Protein AF-0000000070520234 (afdb_homodimer)

pLDDT: mean 90.77, std 17.57, range [31.22, 98.94]

Foldseek 3Di:
DDPPPPPPPPPDDPPQDKDKDFDDLVQQVLVQVQLCVVPVPDDGDDPVVSSVVVVVQVPDPQKTWMFTDGVNHGQWIKIKGWAFDDPPVRFTAIEIDDTGGHPVCPPPCRSLVRVLVSVVVSVVSRHPYYDYDDDPPPVVVVVSCVVNPDDPPPDDDDDDDDDPDD/DDPPPPPPPPVDDPPQDKDKDFDDLVQQVLVQVQLCVVPVPDDGDDPVVSSVVVVVQVPDPQKTWMFTDGVNHGQWIKIKGWAFDDPPVRFTAIEIDDTGGHPVCPPPCRSLVRVLVSVVVSVVSRHPYYDYDDDPPPVVVVVSCVVNPDDPPPDDDDDDDDDPDD

Solvent-accessible surface area (backbone atoms only — not comparable to full-atom values): 18832 Å² total; per-residue (Å²): 138,82,83,78,79,72,76,80,79,83,69,80,80,80,72,76,61,73,45,74,44,72,63,54,82,87,36,48,67,38,51,53,52,46,41,38,70,70,40,69,86,58,70,82,66,54,66,68,56,46,51,52,48,50,50,52,47,70,70,33,90,44,40,45,48,37,26,32,23,46,89,84,37,48,46,26,35,34,35,37,38,56,41,77,45,74,52,80,74,46,37,24,33,29,38,48,45,78,73,41,57,39,76,93,54,56,94,68,56,54,64,48,53,46,52,52,50,52,49,49,53,36,49,76,70,48,22,55,31,38,34,37,70,42,54,63,83,42,57,69,59,50,52,45,42,45,74,68,61,32,37,64,77,56,30,43,15,33,40,32,64,54,74,81,74,133,138,83,84,77,79,71,76,80,80,79,73,77,78,80,73,76,62,72,45,73,44,71,64,54,82,88,36,49,66,38,50,53,54,45,41,40,69,71,39,70,84,58,69,82,66,55,66,70,58,46,52,52,50,50,50,52,46,72,69,32,89,44,41,46,48,36,25,33,23,46,86,83,37,49,47,28,36,33,36,38,38,55,41,78,47,74,50,80,72,47,36,23,34,30,38,48,46,78,73,39,57,39,76,92,55,56,94,68,56,52,65,48,55,46,52,49,50,52,49,52,53,38,50,75,69,47,22,56,31,38,34,38,70,40,56,62,84,42,58,70,59,49,52,44,41,46,74,70,60,32,37,63,76,56,29,43,16,34,38,32,65,54,77,81,72,132

Nearest PDB structures (foldseek):
  2dxq-assembly1_B  TM=9.547E-01  e=3.715E-17  Agrobacterium fabrum str. C58
  1z4e-assembly1_B  TM=9.103E-01  e=2.600E-12  Halalkalibacterium halodurans C-125
  3fb3-assembly1_A  TM=8.840E-01  e=4.052E-12  Trypanosoma brucei
  3t90-assembly1_A-2  TM=8.664E-01  e=1.706E-10  Arabidopsis thaliana
  1i21-assembly1_B  TM=8.217E-01  e=6.061E-10  Saccharomyces cerevisiae

Structure (mmCIF, N/CA/C/O backbone):
data_AF-0000000070520234-model_v1
#
loop_
_entity.id
_entity.type
_entity.pdbx_description
1 polymer 'Gcn5-related n-acetyltransferase'
#
loop_
_atom_site.group_PDB
_atom_site.id
_atom_site.type_symbol
_atom_site.label_atom_id
_atom_site.label_alt_id
_atom_site.label_comp_id
_atom_site.label_asym_id
_atom_site.label_entity_id
_atom_site.label_seq_id
_atom_site.pdbx_PDB_ins_code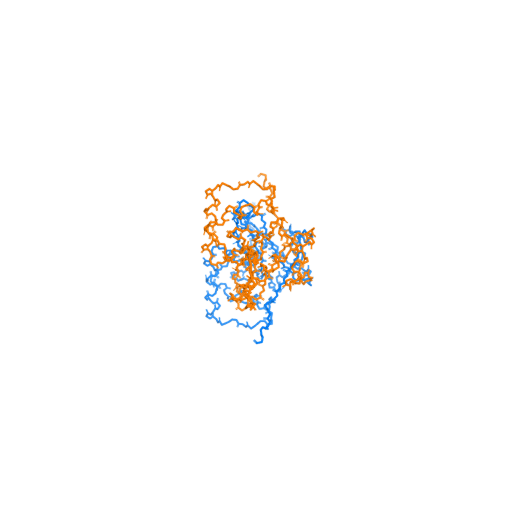
_atom_site.Cartn_x
_atom_site.Cartn_y
_atom_site.Cartn_z
_atom_site.occupancy
_atom_site.B_iso_or_equiv
_atom_site.auth_seq_id
_atom_site.auth_comp_id
_atom_site.auth_asym_id
_atom_site.auth_atom_id
_atom_site.pdbx_PDB_model_num
ATOM 1 N N . MET A 1 1 ? -37 -59.219 -25.266 1 31.56 1 MET A N 1
ATOM 2 C CA . MET A 1 1 ? -35.938 -58.438 -25.891 1 31.56 1 MET A CA 1
ATOM 3 C C . MET A 1 1 ? -35.438 -57.344 -24.953 1 31.56 1 MET A C 1
ATOM 5 O O . MET A 1 1 ? -36.125 -56.344 -24.719 1 31.56 1 MET A O 1
ATOM 9 N N . GLU A 1 2 ? -34.781 -57.688 -23.75 1 32.56 2 GLU A N 1
ATOM 10 C CA . GLU A 1 2 ? -34.438 -57.031 -22.5 1 32.56 2 GLU A CA 1
ATOM 11 C C . GLU A 1 2 ? -33.312 -56.031 -22.703 1 32.56 2 GLU A C 1
ATOM 13 O O . GLU A 1 2 ? -32.25 -56.375 -23.234 1 32.56 2 GLU A O 1
ATOM 18 N N . ASP A 1 3 ? -33.594 -54.719 -23.078 1 35.75 3 ASP A N 1
ATOM 19 C CA . ASP A 1 3 ? -32.75 -53.562 -23.344 1 35.75 3 ASP A CA 1
ATOM 20 C C . ASP A 1 3 ? -31.766 -53.312 -22.188 1 35.75 3 ASP A C 1
ATOM 22 O O . ASP A 1 3 ? -32.188 -53.094 -21.047 1 35.75 3 ASP A O 1
ATOM 26 N N . SER A 1 4 ? -30.578 -54.031 -22.156 1 37.25 4 SER A N 1
ATOM 27 C CA . SER A 1 4 ? -29.438 -53.938 -21.25 1 37.25 4 SER A CA 1
ATOM 28 C C . SER A 1 4 ? -28.922 -52.531 -21.156 1 37.25 4 SER A C 1
ATOM 30 O O . SER A 1 4 ? -28.5 -51.938 -22.172 1 37.25 4 SER A O 1
ATOM 32 N N . GLY A 1 5 ? -29.375 -51.625 -20.359 1 35.44 5 GLY A N 1
ATOM 33 C CA . GLY A 1 5 ? -29.031 -50.25 -20.016 1 35.44 5 GLY A CA 1
ATOM 34 C C . GLY A 1 5 ? -27.547 -50.062 -19.75 1 35.44 5 GLY A C 1
ATOM 35 O O . GLY A 1 5 ? -27.016 -50.562 -18.75 1 35.44 5 GLY A O 1
ATOM 36 N N . LEU A 1 6 ? -26.594 -50.156 -20.781 1 38.12 6 LEU A N 1
ATOM 37 C CA . LEU A 1 6 ? -25.156 -50 -20.625 1 38.12 6 LEU A CA 1
ATOM 38 C C . LEU A 1 6 ? -24.828 -48.75 -19.812 1 38.12 6 LEU A C 1
ATOM 40 O O . LEU A 1 6 ? -25.359 -47.688 -20.062 1 38.12 6 LEU A O 1
ATOM 44 N N . PRO A 1 7 ? -24.281 -48.844 -18.609 1 40.22 7 PRO A N 1
ATOM 45 C CA . PRO A 1 7 ? -23.891 -47.688 -17.828 1 40.22 7 PRO A CA 1
ATOM 46 C C . PRO A 1 7 ? -23.016 -46.719 -18.609 1 40.22 7 PRO A C 1
ATOM 48 O O . PRO A 1 7 ? -22.281 -47.125 -19.516 1 40.22 7 PRO A O 1
ATOM 51 N N . LEU A 1 8 ? -23.438 -45.531 -18.953 1 38.66 8 LEU A N 1
ATOM 52 C CA . LEU A 1 8 ? -22.609 -44.5 -19.562 1 38.66 8 LEU A CA 1
ATOM 53 C C . LEU A 1 8 ? -21.234 -44.438 -18.938 1 38.66 8 LEU A C 1
ATOM 55 O O . LEU A 1 8 ? -21.109 -44.312 -17.719 1 38.66 8 LEU A O 1
ATOM 59 N N . LYS A 1 9 ? -20.141 -44.969 -19.469 1 38.75 9 LYS A N 1
ATOM 60 C CA . LYS A 1 9 ? -18.719 -44.812 -19.203 1 38.75 9 LYS A CA 1
ATOM 61 C C . LYS A 1 9 ? -18.375 -43.375 -18.875 1 38.75 9 LYS A C 1
ATOM 63 O O . LYS A 1 9 ? -18.625 -42.469 -19.656 1 38.75 9 LYS A O 1
ATOM 68 N N . ARG A 1 10 ? -18.453 -42.875 -17.656 1 41.19 10 ARG A N 1
ATOM 69 C CA . ARG A 1 10 ? -17.828 -41.656 -17.188 1 41.19 10 ARG A CA 1
ATOM 70 C C . ARG A 1 10 ? -16.359 -41.562 -17.594 1 41.19 10 ARG A C 1
ATOM 72 O O . ARG A 1 10 ? -15.492 -42.031 -16.859 1 41.19 10 ARG A O 1
ATOM 79 N N . ARG A 1 11 ? -15.742 -42.062 -18.641 1 37.09 11 ARG A N 1
ATOM 80 C CA . ARG A 1 11 ? -14.305 -42.062 -18.891 1 37.09 11 ARG A CA 1
ATOM 81 C C . ARG A 1 11 ? -13.703 -40.688 -18.734 1 37.09 11 ARG A C 1
ATOM 83 O O . ARG A 1 11 ? -12.508 -40.5 -18.953 1 37.09 11 ARG A O 1
ATOM 90 N N . LYS A 1 12 ? -14.211 -39.531 -19.078 1 44.62 12 LYS A N 1
ATOM 91 C CA . LYS A 1 12 ? -13.414 -38.438 -19.594 1 44.62 12 LYS A CA 1
ATOM 92 C C . LYS A 1 12 ? -12.398 -37.938 -18.562 1 44.62 12 LYS A C 1
ATOM 94 O O . LYS A 1 12 ? -12.57 -38.156 -17.375 1 44.62 12 LYS A O 1
ATOM 99 N N . GLY A 1 13 ? -11.086 -37.156 -18.984 1 42.59 13 GLY A N 1
ATOM 100 C CA . GLY A 1 13 ? -9.828 -36.719 -18.422 1 42.59 13 GLY A CA 1
ATOM 101 C C . GLY A 1 13 ? -10 -35.938 -17.141 1 42.59 13 GLY A C 1
ATOM 102 O O . GLY A 1 13 ? -10.914 -35.125 -17.016 1 42.59 13 GLY A O 1
ATOM 103 N N . ALA A 1 14 ? -9.781 -36.281 -16.016 1 46.25 14 ALA A N 1
ATOM 104 C CA . ALA A 1 14 ? -9.703 -35.562 -14.758 1 46.25 14 ALA A CA 1
ATOM 105 C C . ALA A 1 14 ? -9.125 -34.156 -14.961 1 46.25 14 ALA A C 1
ATOM 107 O O . ALA A 1 14 ? -7.926 -34 -15.195 1 46.25 14 ALA A O 1
ATOM 108 N N . THR A 1 15 ? -9.539 -33.188 -15.789 1 55.81 15 THR A N 1
ATOM 109 C CA . THR A 1 15 ? -9.039 -31.844 -16 1 55.81 15 THR A CA 1
ATOM 110 C C . THR A 1 15 ? -8.578 -31.219 -14.695 1 55.81 15 THR A C 1
ATOM 112 O O . THR A 1 15 ? -9.305 -31.266 -13.695 1 55.81 15 THR A O 1
ATOM 115 N N . MET A 1 16 ? -7.324 -31.469 -14.375 1 67.31 16 MET A N 1
ATOM 116 C CA . MET A 1 16 ? -6.672 -30.969 -13.164 1 67.31 16 MET A CA 1
ATOM 117 C C . MET A 1 16 ? -7.125 -29.547 -12.836 1 67.31 16 MET A C 1
ATOM 119 O O . MET A 1 16 ? -6.91 -28.625 -13.625 1 67.31 16 MET A O 1
ATOM 123 N N . SER A 1 17 ? -8.039 -29.359 -12.031 1 87.06 17 SER A N 1
ATOM 124 C CA . SER A 1 17 ? -8.75 -28.125 -11.68 1 87.06 17 SER A CA 1
ATOM 125 C C . SER A 1 17 ? -7.832 -27.156 -10.953 1 87.06 17 SER A C 1
ATOM 127 O O . SER A 1 17 ? -6.984 -27.562 -10.156 1 87.06 17 SER A O 1
ATOM 129 N N . ILE A 1 18 ? -7.703 -26.031 -11.422 1 92.69 18 ILE A N 1
ATOM 130 C CA . ILE A 1 18 ? -7.016 -24.922 -10.773 1 92.69 18 ILE A CA 1
ATOM 131 C C . ILE A 1 18 ? -7.895 -24.359 -9.664 1 92.69 18 ILE A C 1
ATOM 133 O O . ILE A 1 18 ? -9.094 -24.156 -9.859 1 92.69 18 ILE A O 1
ATOM 137 N N . ILE A 1 19 ? -7.309 -24.219 -8.445 1 94.62 19 ILE A N 1
ATOM 138 C CA . ILE A 1 19 ? -8.047 -23.641 -7.328 1 94.62 19 ILE A CA 1
ATOM 139 C C . ILE A 1 19 ? -7.316 -22.406 -6.816 1 94.62 19 ILE A C 1
ATOM 141 O O . ILE A 1 19 ? -6.086 -22.344 -6.84 1 94.62 19 ILE A O 1
ATOM 145 N N . HIS A 1 20 ? -8.047 -21.344 -6.426 1 95.69 20 HIS A N 1
ATOM 146 C CA . HIS A 1 20 ? -7.457 -20.203 -5.738 1 95.69 20 HIS A CA 1
ATOM 147 C C . HIS A 1 20 ? -7.59 -20.344 -4.227 1 95.69 20 HIS A C 1
ATOM 149 O O . HIS A 1 20 ? -8.656 -20.719 -3.723 1 95.69 20 HIS A O 1
ATOM 155 N N . ARG A 1 21 ? -6.562 -20.031 -3.529 1 97.44 21 ARG A N 1
ATOM 156 C CA . ARG A 1 21 ? -6.516 -20.141 -2.074 1 97.44 21 ARG A CA 1
ATOM 157 C C . ARG A 1 21 ? -5.395 -19.281 -1.497 1 97.44 21 ARG A C 1
ATOM 159 O O . ARG A 1 21 ? -4.598 -18.719 -2.242 1 97.44 21 ARG A O 1
ATOM 166 N N . LEU A 1 22 ? -5.434 -19.25 -0.146 1 98.44 22 LEU A N 1
ATOM 167 C CA . LEU A 1 22 ? -4.281 -18.656 0.53 1 98.44 22 LEU A CA 1
ATOM 168 C C . LEU A 1 22 ? -3.094 -19.609 0.518 1 98.44 22 LEU A C 1
ATOM 170 O O . LEU A 1 22 ? -3.271 -20.828 0.591 1 98.44 22 LEU A O 1
ATOM 174 N N . ALA A 1 23 ? -1.903 -19.047 0.439 1 98.62 23 ALA A N 1
ATOM 175 C CA . ALA A 1 23 ? -0.666 -19.828 0.433 1 98.62 23 ALA A CA 1
ATOM 176 C C . ALA A 1 23 ? -0.482 -20.578 1.75 1 98.62 23 ALA A C 1
ATOM 178 O O . ALA A 1 23 ? -1.024 -20.172 2.781 1 98.62 23 ALA A O 1
ATOM 179 N N . GLN A 1 24 ? 0.227 -21.625 1.653 1 98.19 24 GLN A N 1
ATOM 180 C CA . GLN A 1 24 ? 0.618 -22.453 2.787 1 98.19 24 GLN A CA 1
ATOM 181 C C . GLN A 1 24 ? 2.135 -22.609 2.859 1 98.19 24 GLN A C 1
ATOM 183 O O . GLN A 1 24 ? 2.84 -22.312 1.893 1 98.19 24 GLN A O 1
ATOM 188 N N . PRO A 1 25 ? 2.641 -23.078 3.998 1 97.81 25 PRO A N 1
ATOM 189 C CA . PRO A 1 25 ? 4.094 -23.188 4.141 1 97.81 25 PRO A CA 1
ATOM 190 C C . PRO A 1 25 ? 4.719 -24.078 3.068 1 97.81 25 PRO A C 1
ATOM 192 O O . PRO A 1 25 ? 5.816 -23.797 2.584 1 97.81 25 PRO A O 1
ATOM 195 N N . ASP A 1 26 ? 4.035 -25.062 2.645 1 97.56 26 ASP A N 1
ATOM 196 C CA . ASP A 1 26 ? 4.574 -26.031 1.69 1 97.56 26 ASP A CA 1
ATOM 197 C C . ASP A 1 26 ? 4.605 -25.438 0.28 1 97.56 26 ASP A C 1
ATOM 199 O O . ASP A 1 26 ? 5.164 -26.047 -0.636 1 97.56 26 ASP A O 1
ATOM 203 N N . ASP A 1 27 ? 4.121 -24.219 0.136 1 98.19 27 ASP A N 1
ATOM 204 C CA . ASP A 1 27 ? 4.105 -23.562 -1.171 1 98.19 27 ASP A CA 1
ATOM 205 C C . ASP A 1 27 ? 5.418 -22.828 -1.432 1 98.19 27 ASP A C 1
ATOM 207 O O . ASP A 1 27 ? 5.602 -22.25 -2.498 1 98.19 27 ASP A O 1
ATOM 211 N N . LEU A 1 28 ? 6.367 -22.891 -0.546 1 98.06 28 LEU A N 1
ATOM 212 C CA . LEU A 1 28 ? 7.555 -22.047 -0.589 1 98.06 28 LEU A CA 1
ATOM 213 C C . LEU A 1 28 ? 8.289 -22.219 -1.912 1 98.06 28 LEU A C 1
ATOM 215 O O . LEU A 1 28 ? 8.578 -21.234 -2.598 1 98.06 28 LEU A O 1
ATOM 219 N N . ASN A 1 29 ? 8.586 -23.422 -2.264 1 97.31 29 ASN A N 1
ATOM 220 C CA . ASN A 1 29 ? 9.359 -23.641 -3.477 1 97.31 29 ASN A CA 1
ATOM 221 C C . ASN A 1 29 ? 8.633 -23.125 -4.715 1 97.31 29 ASN A C 1
ATOM 223 O O . ASN A 1 29 ? 9.25 -22.531 -5.602 1 97.31 29 ASN A O 1
ATOM 227 N N . GLY A 1 30 ? 7.336 -23.391 -4.789 1 97.62 30 GLY A N 1
ATOM 228 C CA . GLY A 1 30 ? 6.543 -22.875 -5.898 1 97.62 30 GLY A CA 1
ATOM 229 C C . GLY A 1 30 ? 6.5 -21.359 -5.953 1 97.62 30 GLY A C 1
ATOM 230 O O . GLY A 1 30 ? 6.586 -20.781 -7.031 1 97.62 30 GLY A O 1
ATOM 231 N N . LEU A 1 31 ? 6.406 -20.719 -4.805 1 98.31 31 LEU A N 1
ATOM 232 C CA . LEU A 1 31 ? 6.395 -19.266 -4.719 1 98.31 31 LEU A CA 1
ATOM 233 C C . LEU A 1 31 ? 7.727 -18.688 -5.172 1 98.31 31 LEU A C 1
ATOM 235 O O . LEU A 1 31 ? 7.754 -17.719 -5.945 1 98.31 31 LEU A O 1
ATOM 239 N N . LEU A 1 32 ? 8.789 -19.281 -4.699 1 97.69 32 LEU A N 1
ATOM 240 C CA . LEU A 1 32 ? 10.109 -18.797 -5.066 1 97.69 32 LEU A CA 1
ATOM 241 C C . LEU A 1 32 ? 10.344 -18.938 -6.566 1 97.69 32 LEU A C 1
ATOM 243 O O . LEU A 1 32 ? 10.961 -18.062 -7.188 1 97.69 32 LEU A O 1
ATOM 247 N N . ALA A 1 33 ? 9.867 -20.016 -7.141 1 97.25 33 ALA A N 1
ATOM 248 C CA . ALA A 1 33 ? 9.984 -20.203 -8.586 1 97.25 33 ALA A CA 1
ATOM 249 C C . ALA A 1 33 ? 9.219 -19.125 -9.336 1 97.25 33 ALA A C 1
ATOM 251 O O . ALA A 1 33 ? 9.703 -18.578 -10.336 1 97.25 33 ALA A O 1
ATOM 252 N N . LEU A 1 34 ? 8.055 -18.797 -8.898 1 98.12 34 LEU A N 1
ATOM 253 C CA . LEU A 1 34 ? 7.25 -17.75 -9.5 1 98.12 34 LEU A CA 1
ATOM 254 C C . LEU A 1 34 ? 7.941 -16.391 -9.383 1 98.12 34 LEU A C 1
ATOM 256 O O . LEU A 1 34 ? 7.984 -15.633 -10.352 1 98.12 34 LEU A O 1
ATOM 260 N N . TYR A 1 35 ? 8.477 -16.109 -8.188 1 97.56 35 TYR A N 1
ATOM 261 C CA . TYR A 1 35 ? 9.125 -14.82 -7.973 1 97.56 35 TYR A CA 1
ATOM 262 C C . TYR A 1 35 ? 10.406 -14.711 -8.797 1 97.56 35 TYR A C 1
ATOM 264 O O . TYR A 1 35 ? 10.781 -13.617 -9.227 1 97.56 35 TYR A O 1
ATOM 272 N N . ARG A 1 36 ? 11.031 -15.82 -9.086 1 96.56 36 ARG A N 1
ATOM 273 C CA . ARG A 1 36 ? 12.18 -15.82 -9.992 1 96.56 36 ARG A CA 1
ATOM 274 C C . ARG A 1 36 ? 11.758 -15.445 -11.406 1 96.56 36 ARG A C 1
ATOM 276 O O . ARG A 1 36 ? 12.492 -14.758 -12.117 1 96.56 36 ARG A O 1
ATOM 283 N N . GLU A 1 37 ? 10.578 -15.93 -11.805 1 96.56 37 GLU A N 1
ATOM 284 C CA . GLU A 1 37 ? 10.062 -15.531 -13.109 1 96.56 37 GLU A CA 1
ATOM 285 C C . GLU A 1 37 ? 9.711 -14.047 -13.133 1 96.56 37 GLU A C 1
ATOM 287 O O . GLU A 1 37 ? 9.922 -13.367 -14.141 1 96.56 37 GLU A O 1
ATOM 292 N N . LEU A 1 38 ? 9.203 -13.562 -12.062 1 95.94 38 LEU A N 1
ATOM 293 C CA . LEU A 1 38 ? 8.797 -12.164 -11.961 1 95.94 38 LEU A CA 1
ATOM 294 C C . LEU A 1 38 ? 10.008 -11.234 -11.992 1 95.94 38 LEU A C 1
ATOM 296 O O . LEU A 1 38 ? 9.961 -10.18 -12.625 1 95.94 38 LEU A O 1
ATOM 300 N N . ARG A 1 39 ? 11.016 -11.688 -11.258 1 95.31 39 ARG A N 1
ATOM 301 C CA . ARG A 1 39 ? 12.234 -10.898 -11.094 1 95.31 39 ARG A CA 1
ATOM 302 C C . ARG A 1 39 ? 13.477 -11.75 -11.336 1 95.31 39 ARG A C 1
ATOM 304 O O . ARG A 1 39 ? 14.227 -12.047 -10.398 1 95.31 39 ARG A O 1
ATOM 311 N N . PRO A 1 40 ? 13.758 -12.016 -12.57 1 94.19 40 PRO A N 1
ATOM 312 C CA . PRO A 1 40 ? 14.859 -12.938 -12.875 1 94.19 40 PRO A CA 1
ATOM 313 C C . PRO A 1 40 ? 16.234 -12.367 -12.516 1 94.19 40 PRO A C 1
ATOM 315 O O . PRO A 1 40 ? 17.188 -13.117 -12.336 1 94.19 40 PRO A O 1
ATOM 318 N N . GLN A 1 41 ? 16.312 -11.078 -12.266 1 92.88 41 GLN A N 1
ATOM 319 C CA . GLN A 1 41 ? 17.594 -10.43 -12 1 92.88 41 GLN A CA 1
ATOM 320 C C . GLN A 1 41 ? 17.953 -10.5 -10.523 1 92.88 41 GLN A C 1
ATOM 322 O O . GLN A 1 41 ? 19.094 -10.25 -10.141 1 92.88 41 GLN A O 1
ATOM 327 N N . ASP A 1 42 ? 17.016 -10.82 -9.703 1 92.19 42 ASP A N 1
ATOM 328 C CA . ASP A 1 42 ? 17.25 -10.828 -8.258 1 92.19 42 ASP A CA 1
ATOM 329 C C . ASP A 1 42 ? 17.984 -12.086 -7.828 1 92.19 42 ASP A C 1
ATOM 331 O O . ASP A 1 42 ? 17.734 -13.18 -8.344 1 92.19 42 ASP A O 1
ATOM 335 N N . ALA A 1 43 ? 18.891 -11.898 -6.879 1 91.5 43 ALA A N 1
ATOM 336 C CA . ALA A 1 43 ? 19.547 -13.055 -6.273 1 91.5 43 ALA A CA 1
ATOM 337 C C . ALA A 1 43 ? 18.547 -13.891 -5.473 1 91.5 43 ALA A C 1
ATOM 339 O O . ALA A 1 43 ? 17.641 -13.344 -4.84 1 91.5 43 ALA A O 1
ATOM 340 N N . PRO A 1 44 ? 18.781 -15.219 -5.484 1 90.56 44 PRO A N 1
ATOM 341 C CA . PRO A 1 44 ? 17.891 -16.062 -4.688 1 90.56 44 PRO A CA 1
ATOM 342 C C . PRO A 1 44 ? 18.062 -15.844 -3.188 1 90.56 44 PRO A C 1
ATOM 344 O O . PRO A 1 44 ? 19.172 -15.547 -2.725 1 90.56 44 PRO A O 1
ATOM 347 N N . LEU A 1 45 ? 16.938 -16.062 -2.508 1 92.56 45 LEU A N 1
ATOM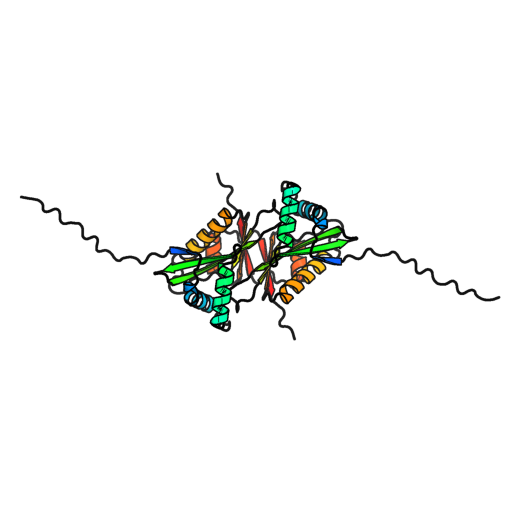 348 C CA . LEU A 1 45 ? 17 -16.047 -1.05 1 92.56 45 LEU A CA 1
ATOM 349 C C . LEU A 1 45 ? 17.609 -17.344 -0.522 1 92.56 45 LEU A C 1
ATOM 351 O O . LEU A 1 45 ? 17.422 -18.406 -1.114 1 92.56 45 LEU A O 1
ATOM 355 N N . ARG A 1 46 ? 18.312 -17.094 0.631 1 93.38 46 ARG A N 1
ATOM 356 C CA . ARG A 1 46 ? 18.703 -18.312 1.348 1 93.38 46 ARG A CA 1
ATOM 357 C C . ARG A 1 46 ? 17.469 -19.094 1.807 1 93.38 46 ARG A C 1
ATOM 359 O O . ARG A 1 46 ? 16.5 -18.5 2.273 1 93.38 46 ARG A O 1
ATOM 366 N N . ALA A 1 47 ? 17.609 -20.375 1.78 1 91.94 47 ALA A N 1
ATOM 367 C CA . ALA A 1 47 ? 16.469 -21.25 2.037 1 91.94 47 ALA A CA 1
ATOM 368 C C . ALA A 1 47 ? 15.883 -20.984 3.418 1 91.94 47 ALA A C 1
ATOM 370 O O . ALA A 1 47 ? 14.664 -20.844 3.561 1 91.94 47 ALA A O 1
ATOM 371 N N . ASP A 1 48 ? 16.719 -20.891 4.367 1 94.56 48 ASP A N 1
ATOM 372 C CA . ASP A 1 48 ? 16.25 -20.688 5.73 1 94.56 48 ASP A CA 1
ATOM 373 C C . ASP A 1 48 ? 15.57 -19.312 5.871 1 94.56 48 ASP A C 1
ATOM 375 O O . ASP A 1 48 ? 14.555 -19.188 6.555 1 94.56 48 ASP A O 1
ATOM 379 N N . ASP A 1 49 ? 16.125 -18.359 5.242 1 96.06 49 ASP A N 1
ATOM 380 C CA . ASP A 1 49 ? 15.555 -17.016 5.27 1 96.06 49 ASP A CA 1
ATOM 381 C C . ASP A 1 49 ? 14.203 -16.984 4.555 1 96.06 49 ASP A C 1
ATOM 383 O O . ASP A 1 49 ? 13.266 -16.344 5.027 1 96.06 49 ASP A O 1
ATOM 387 N N . ALA A 1 50 ? 14.164 -17.703 3.496 1 97.62 50 ALA A N 1
ATOM 388 C CA . ALA A 1 50 ? 12.922 -17.766 2.73 1 97.62 50 ALA A CA 1
ATOM 389 C C . ALA A 1 50 ? 11.812 -18.422 3.545 1 97.62 50 ALA A C 1
ATOM 391 O O . ALA A 1 50 ? 10.68 -17.922 3.562 1 97.62 50 ALA A O 1
ATOM 392 N N . ARG A 1 51 ? 12.125 -19.453 4.199 1 97.94 51 ARG A N 1
ATOM 393 C CA . ARG A 1 51 ? 11.148 -20.156 5.012 1 97.94 51 ARG A CA 1
ATOM 394 C C . ARG A 1 51 ? 10.641 -19.281 6.156 1 97.94 51 ARG A C 1
ATOM 396 O O . ARG A 1 51 ? 9.438 -19.219 6.41 1 97.94 51 ARG A O 1
ATOM 403 N N . ARG A 1 52 ? 11.547 -18.656 6.781 1 97.94 52 ARG A N 1
ATOM 404 C CA . ARG A 1 52 ? 11.188 -17.781 7.891 1 97.94 52 ARG A CA 1
ATOM 405 C C . ARG A 1 52 ? 10.336 -16.609 7.41 1 97.94 52 ARG A C 1
ATOM 407 O O . ARG A 1 52 ? 9.352 -16.25 8.055 1 97.94 52 ARG A O 1
ATOM 414 N N . THR A 1 53 ? 10.742 -16.078 6.328 1 98.19 53 THR A N 1
ATOM 415 C CA . THR A 1 53 ? 10 -14.953 5.766 1 98.19 53 THR A CA 1
ATOM 416 C C . THR A 1 53 ? 8.586 -15.375 5.391 1 98.19 53 THR A C 1
ATOM 418 O O . THR A 1 53 ? 7.621 -14.68 5.723 1 98.19 53 THR A O 1
ATOM 421 N N . LEU A 1 54 ? 8.445 -16.469 4.738 1 98.62 54 LEU A N 1
ATOM 422 C CA . LEU A 1 54 ? 7.117 -16.938 4.355 1 98.62 54 LEU A CA 1
ATOM 423 C C . LEU A 1 54 ? 6.242 -17.156 5.586 1 98.62 54 LEU A C 1
ATOM 425 O O . LEU A 1 54 ? 5.082 -16.75 5.605 1 98.62 54 LEU A O 1
ATOM 429 N N . GLN A 1 55 ? 6.801 -17.766 6.555 1 98.56 55 GLN A N 1
ATOM 430 C CA . GLN A 1 55 ? 6.031 -18.016 7.77 1 98.56 55 GLN A CA 1
ATOM 431 C C . GLN A 1 55 ? 5.535 -16.719 8.391 1 98.56 55 GLN A C 1
ATOM 433 O O . GLN A 1 55 ? 4.387 -16.625 8.828 1 98.56 55 GLN A O 1
ATOM 438 N N . ARG A 1 56 ? 6.375 -15.742 8.438 1 98.19 56 ARG A N 1
ATOM 439 C CA . ARG A 1 56 ? 6 -14.438 8.969 1 98.19 56 ARG A CA 1
ATOM 440 C C . ARG A 1 56 ? 4.855 -13.828 8.164 1 98.19 56 ARG A C 1
ATOM 442 O O . ARG A 1 56 ? 3.934 -13.242 8.727 1 98.19 56 ARG A O 1
ATOM 449 N N . LEU A 1 57 ? 4.977 -13.953 6.875 1 98.56 57 LEU A N 1
ATOM 450 C CA . LEU A 1 57 ? 3.922 -13.438 6.008 1 98.56 57 LEU A CA 1
ATOM 451 C C . LEU A 1 57 ? 2.602 -14.156 6.266 1 98.56 57 LEU A C 1
ATOM 453 O O . LEU A 1 57 ? 1.551 -13.516 6.359 1 98.56 57 LEU A O 1
ATOM 457 N N . LEU A 1 58 ? 2.691 -15.445 6.387 1 98.56 58 LEU A N 1
ATOM 458 C CA . LEU A 1 58 ? 1.493 -16.25 6.578 1 98.56 58 LEU A CA 1
ATOM 459 C C . LEU A 1 58 ? 0.853 -15.969 7.93 1 98.56 58 LEU A C 1
ATOM 461 O O . LEU A 1 58 ? -0.369 -16.047 8.07 1 98.56 58 LEU A O 1
ATOM 465 N N . ASP A 1 59 ? 1.65 -15.562 8.914 1 98.19 59 ASP A N 1
ATOM 466 C CA . ASP A 1 59 ? 1.175 -15.312 10.266 1 98.19 59 ASP A CA 1
ATOM 467 C C . ASP A 1 59 ? 0.646 -13.883 10.406 1 98.19 59 ASP A C 1
ATOM 469 O O . ASP A 1 59 ? 0.007 -13.547 11.406 1 98.19 59 ASP A O 1
ATOM 473 N N . ASP A 1 60 ? 0.912 -13.055 9.508 1 98.12 60 ASP A N 1
ATOM 474 C CA . ASP A 1 60 ? 0.517 -11.656 9.562 1 98.12 60 ASP A CA 1
ATOM 475 C C . ASP A 1 60 ? -0.918 -11.469 9.078 1 98.12 60 ASP A C 1
ATOM 477 O O . ASP A 1 60 ? -1.209 -11.656 7.895 1 98.12 60 ASP A O 1
ATOM 481 N N . PRO A 1 61 ? -1.816 -11.039 9.93 1 97.19 61 PRO A N 1
ATOM 482 C CA . PRO A 1 61 ? -3.219 -10.914 9.523 1 97.19 61 PRO A CA 1
ATOM 483 C C . PRO A 1 61 ? -3.438 -9.812 8.492 1 97.19 61 PRO A C 1
ATOM 485 O O . PRO A 1 61 ? -4.5 -9.75 7.863 1 97.19 61 PRO A O 1
ATOM 488 N N . ALA A 1 62 ? -2.477 -8.992 8.305 1 98.12 62 ALA A N 1
ATOM 489 C CA . ALA A 1 62 ? -2.602 -7.898 7.348 1 98.12 62 ALA A CA 1
ATOM 490 C C . ALA A 1 62 ? -2.146 -8.328 5.961 1 98.12 62 ALA A C 1
ATOM 492 O O . ALA A 1 62 ? -2.293 -7.582 4.988 1 98.12 62 ALA A O 1
ATOM 493 N N . ILE A 1 63 ? -1.606 -9.523 5.902 1 98.81 63 ILE A N 1
ATOM 494 C CA . ILE A 1 63 ? -1.061 -10 4.637 1 98.81 63 ILE A CA 1
ATOM 495 C C . ILE A 1 63 ? -1.845 -11.219 4.164 1 98.81 63 ILE A C 1
ATOM 497 O O . ILE A 1 63 ? -2.07 -12.156 4.934 1 98.81 63 ILE A O 1
ATOM 501 N N . ARG A 1 64 ? -2.309 -11.141 2.91 1 98.75 64 ARG A N 1
ATOM 502 C CA . ARG A 1 64 ? -2.936 -12.273 2.242 1 98.75 64 ARG A CA 1
ATOM 503 C C . ARG A 1 64 ? -2.152 -12.68 0.997 1 98.75 64 ARG A C 1
ATOM 505 O O . ARG A 1 64 ? -2.242 -12.016 -0.041 1 98.75 64 ARG A O 1
ATOM 512 N N . LEU A 1 65 ? -1.404 -13.719 1.135 1 98.75 65 LEU A N 1
ATOM 513 C CA . LEU A 1 65 ? -0.698 -14.281 -0.008 1 98.75 65 LEU A CA 1
ATOM 514 C C . LEU A 1 65 ? -1.577 -15.289 -0.746 1 98.75 65 LEU A C 1
ATOM 516 O O . LEU A 1 65 ? -1.838 -16.375 -0.239 1 98.75 65 LEU A O 1
ATOM 520 N N . VAL A 1 66 ? -1.997 -14.914 -1.945 1 98.75 66 VAL A N 1
ATOM 521 C CA . VAL A 1 66 ? -2.939 -15.711 -2.723 1 98.75 66 VAL A CA 1
ATOM 522 C C . VAL A 1 66 ? -2.186 -16.531 -3.766 1 98.75 66 VAL A C 1
ATOM 524 O O . VAL A 1 66 ? -1.255 -16.031 -4.402 1 98.75 66 VAL A O 1
ATOM 527 N N . VAL A 1 67 ? -2.611 -17.797 -3.967 1 98.56 67 VAL A N 1
ATOM 528 C CA . VAL A 1 67 ? -2.023 -18.625 -5.008 1 98.56 67 VAL A CA 1
ATOM 529 C C . VAL A 1 67 ? -3.129 -19.281 -5.828 1 98.56 67 VAL A C 1
ATOM 531 O O . VAL A 1 67 ? -4.219 -19.547 -5.312 1 98.56 67 VAL A O 1
ATOM 534 N N . GLU A 1 68 ? -2.855 -19.391 -7.102 1 98.38 68 GLU A N 1
ATOM 535 C CA . GLU A 1 68 ? -3.518 -20.375 -7.941 1 98.38 68 GLU A CA 1
ATOM 536 C C . GLU A 1 68 ? -2.736 -21.688 -7.973 1 98.38 68 GLU A C 1
ATOM 538 O O . GLU A 1 68 ? -1.559 -21.703 -8.336 1 98.38 68 GLU A O 1
ATOM 543 N N . ALA A 1 69 ? -3.447 -22.75 -7.582 1 97.31 69 ALA A N 1
ATOM 544 C CA . ALA A 1 69 ? -2.732 -24.016 -7.473 1 97.31 69 ALA A CA 1
ATOM 545 C C . ALA A 1 69 ? -3.303 -25.047 -8.43 1 97.31 69 ALA A C 1
ATOM 547 O O . ALA A 1 69 ? -4.52 -25.203 -8.539 1 97.31 69 ALA A O 1
ATOM 548 N N . LYS A 1 70 ? -2.426 -25.672 -9.164 1 95.62 70 LYS A N 1
ATOM 549 C CA . LYS A 1 70 ? -2.729 -26.875 -9.938 1 95.62 70 LYS A CA 1
ATOM 550 C C . LYS A 1 70 ? -2.092 -28.109 -9.305 1 95.62 70 LYS A C 1
ATOM 552 O O . LYS A 1 70 ? -0.87 -28.172 -9.164 1 95.62 70 LYS A O 1
ATOM 557 N N . GLU A 1 71 ? -2.904 -29.094 -8.906 1 90.75 71 GLU A N 1
ATOM 558 C CA . GLU A 1 71 ? -2.41 -30.281 -8.211 1 90.75 71 GLU A CA 1
ATOM 559 C C . GLU A 1 71 ? -1.524 -29.891 -7.027 1 90.75 71 GLU A C 1
ATOM 561 O O . GLU A 1 71 ? -0.409 -30.406 -6.891 1 90.75 71 GLU A O 1
ATOM 566 N N . GLU A 1 72 ? -1.839 -28.875 -6.289 1 89.62 72 GLU A N 1
ATOM 567 C CA . GLU A 1 72 ? -1.245 -28.406 -5.039 1 89.62 72 GLU A CA 1
ATOM 568 C C . GLU A 1 72 ? 0.014 -27.594 -5.301 1 89.62 72 GLU A C 1
ATOM 570 O O . GLU A 1 72 ? 0.704 -27.188 -4.359 1 89.62 72 GLU A O 1
ATOM 575 N N . HIS A 1 73 ? 0.3 -27.375 -6.555 1 94.94 73 HIS A N 1
ATOM 576 C CA . HIS A 1 73 ? 1.465 -26.578 -6.918 1 94.94 73 HIS A CA 1
ATOM 577 C C . HIS A 1 73 ? 1.061 -25.156 -7.328 1 94.94 73 HIS A C 1
ATOM 579 O O . HIS A 1 73 ? 0.198 -24.984 -8.195 1 94.94 73 HIS A O 1
ATOM 585 N N . PRO A 1 74 ? 1.691 -24.188 -6.711 1 98.25 74 PRO A N 1
ATOM 586 C CA . PRO A 1 74 ? 1.382 -22.812 -7.125 1 98.25 74 PRO A CA 1
ATOM 587 C C . PRO A 1 74 ? 1.787 -22.531 -8.57 1 98.25 74 PRO A C 1
ATOM 589 O O . PRO A 1 74 ? 2.926 -22.797 -8.961 1 98.25 74 PRO A O 1
ATOM 592 N N . ILE A 1 75 ? 0.837 -21.969 -9.344 1 98.25 75 ILE A N 1
ATOM 593 C CA . ILE A 1 75 ? 1.143 -21.625 -10.727 1 98.25 75 ILE A CA 1
ATOM 594 C C . ILE A 1 75 ? 0.989 -20.125 -10.938 1 98.25 75 ILE A C 1
ATOM 596 O O . ILE A 1 75 ? 1.384 -19.594 -11.977 1 98.25 75 ILE A O 1
ATOM 600 N N . ALA A 1 76 ? 0.401 -19.422 -10.016 1 98.75 76 ALA A N 1
ATOM 601 C CA . ALA A 1 76 ? 0.291 -17.953 -9.977 1 98.75 76 ALA A CA 1
ATOM 602 C C . ALA A 1 76 ? 0.191 -17.453 -8.547 1 98.75 76 ALA A C 1
ATOM 604 O O . ALA A 1 76 ? -0.203 -18.188 -7.641 1 98.75 76 ALA A O 1
ATOM 605 N N . THR A 1 77 ? 0.582 -16.203 -8.367 1 98.81 77 THR A N 1
ATOM 606 C CA . THR A 1 77 ? 0.475 -15.641 -7.023 1 98.81 77 THR A CA 1
ATOM 607 C C . THR A 1 77 ? 0.338 -14.117 -7.086 1 98.81 77 THR A C 1
ATOM 609 O O . THR A 1 77 ? 0.7 -13.5 -8.086 1 98.81 77 THR A O 1
ATOM 612 N N . CYS A 1 78 ? -0.25 -13.555 -6.086 1 98.75 78 CYS A N 1
ATOM 613 C CA . CYS A 1 78 ? -0.219 -12.141 -5.754 1 98.75 78 CYS A CA 1
ATOM 614 C C . CYS A 1 78 ? -0.311 -11.922 -4.25 1 98.75 78 CYS A C 1
ATOM 616 O O . CYS A 1 78 ? -0.723 -12.828 -3.516 1 98.75 78 CYS A O 1
ATOM 618 N N . MET A 1 79 ? 0.134 -10.844 -3.852 1 98.88 79 MET A N 1
ATOM 619 C CA . MET A 1 79 ? 0.039 -10.484 -2.439 1 98.88 79 MET A CA 1
ATOM 620 C C . MET A 1 79 ? -0.926 -9.32 -2.236 1 98.88 79 MET A C 1
ATOM 622 O O . MET A 1 79 ? -0.852 -8.312 -2.945 1 98.88 79 MET A O 1
ATOM 626 N N . LEU A 1 80 ? -1.869 -9.461 -1.327 1 98.94 80 LEU A N 1
ATOM 627 C CA . LEU A 1 80 ? -2.771 -8.414 -0.868 1 98.94 80 LEU A CA 1
ATOM 628 C C . LEU A 1 80 ? -2.385 -7.938 0.528 1 98.94 80 LEU A C 1
ATOM 630 O O . LEU A 1 80 ? -2.338 -8.734 1.47 1 98.94 80 LEU A O 1
ATOM 634 N N . ALA A 1 81 ? -2.008 -6.727 0.633 1 98.94 81 ALA A N 1
ATOM 635 C CA . ALA A 1 81 ? -1.779 -6.102 1.935 1 98.94 81 ALA A CA 1
ATOM 636 C C . ALA A 1 81 ? -2.982 -5.27 2.363 1 98.94 81 ALA A C 1
ATOM 638 O O . ALA A 1 81 ? -3.504 -4.473 1.58 1 98.94 81 ALA A O 1
ATOM 639 N N . LEU A 1 82 ? -3.469 -5.484 3.568 1 98.88 82 LEU A N 1
ATOM 640 C CA . LEU A 1 82 ? -4.547 -4.715 4.18 1 98.88 82 LEU A CA 1
ATOM 641 C C . LEU A 1 82 ? -3.988 -3.615 5.078 1 98.88 82 LEU A C 1
ATOM 643 O O . LEU A 1 82 ? -3.334 -3.902 6.082 1 98.88 82 LEU A O 1
ATOM 647 N N . ILE A 1 83 ? -4.219 -2.387 4.715 1 98.81 83 ILE A N 1
ATOM 648 C CA . ILE A 1 83 ? -3.586 -1.264 5.395 1 98.81 83 ILE A CA 1
ATOM 649 C C . ILE A 1 83 ? -4.637 -0.467 6.164 1 98.81 83 ILE A C 1
ATOM 651 O O . ILE A 1 83 ? -5.555 0.103 5.57 1 98.81 83 ILE A O 1
ATOM 655 N N . PRO A 1 84 ? -4.504 -0.432 7.488 1 98.38 84 PRO A N 1
ATOM 656 C CA . PRO A 1 84 ? -5.441 0.359 8.281 1 98.38 84 PRO A CA 1
ATOM 657 C C . PRO A 1 84 ? -5.238 1.862 8.117 1 98.38 84 PRO A C 1
ATOM 659 O O . PRO A 1 84 ? -4.242 2.293 7.527 1 98.38 84 PRO A O 1
ATOM 662 N N . GLY A 1 85 ? -6.191 2.615 8.555 1 96.62 85 GLY A N 1
ATOM 663 C CA . GLY A 1 85 ? -6.078 4.066 8.508 1 96.62 85 GLY A CA 1
ATOM 664 C C . GLY A 1 85 ? -7.102 4.77 9.383 1 96.62 85 GLY A C 1
ATOM 665 O O . GLY A 1 85 ? -8 4.133 9.93 1 96.62 85 GLY A O 1
ATOM 666 N N . LEU A 1 86 ? -6.895 6.031 9.469 1 96.62 86 LEU A N 1
ATOM 667 C CA . LEU A 1 86 ? -7.781 6.875 10.258 1 96.62 86 LEU A CA 1
ATOM 668 C C . LEU A 1 86 ? -8.703 7.684 9.352 1 96.62 86 LEU A C 1
ATOM 670 O O . LEU A 1 86 ? -9.789 8.094 9.773 1 96.62 86 LEU A O 1
ATOM 674 N N . ALA A 1 87 ? -8.242 7.891 8.172 1 93.94 87 ALA A N 1
ATOM 675 C CA . ALA A 1 87 ? -9.07 8.57 7.18 1 93.94 87 ALA A CA 1
ATOM 676 C C . ALA A 1 87 ? -10.164 7.648 6.648 1 93.94 87 ALA A C 1
ATOM 678 O O . ALA A 1 87 ? -10.242 6.48 7.035 1 93.94 87 ALA A O 1
ATOM 679 N N . HIS A 1 88 ? -11.109 8.133 5.867 1 94.25 88 HIS A N 1
ATOM 680 C CA . HIS A 1 88 ? -12.172 7.359 5.234 1 94.25 88 HIS A CA 1
ATOM 681 C C . HIS A 1 88 ? -12.938 6.535 6.262 1 94.25 88 HIS A C 1
ATOM 683 O O . HIS A 1 88 ? -13.102 5.324 6.094 1 94.25 88 HIS A O 1
ATOM 689 N N . GLN A 1 89 ? -13.352 7.117 7.387 1 93.69 89 GLN A N 1
ATOM 690 C CA . GLN A 1 89 ? -14.125 6.48 8.445 1 93.69 89 GLN A CA 1
ATOM 691 C C . GLN A 1 89 ? -13.375 5.289 9.039 1 93.69 89 GLN A C 1
ATOM 693 O O . GLN A 1 89 ? -13.992 4.289 9.414 1 93.69 89 GLN A O 1
ATOM 698 N N . ALA A 1 90 ? -12.078 5.293 9.023 1 96.06 90 ALA A N 1
ATOM 699 C CA . ALA A 1 90 ? -11.164 4.32 9.617 1 96.06 90 ALA A CA 1
ATOM 700 C C . ALA A 1 90 ? -11.219 2.988 8.875 1 96.06 90 ALA A C 1
ATOM 702 O O . ALA A 1 90 ? -10.898 1.94 9.438 1 96.06 90 ALA A O 1
ATOM 703 N N . GLN A 1 91 ? -11.75 3.031 7.637 1 96.69 91 GLN A N 1
ATOM 704 C CA . GLN A 1 91 ? -11.742 1.827 6.812 1 96.69 91 GLN A CA 1
ATOM 705 C C . GLN A 1 91 ? -10.359 1.587 6.211 1 96.69 91 GLN A C 1
ATOM 707 O O . GLN A 1 91 ? -9.68 2.531 5.805 1 96.69 91 GLN A O 1
ATOM 712 N N . PRO A 1 92 ? -9.977 0.308 6.184 1 98.31 92 PRO A N 1
ATOM 713 C CA . PRO A 1 92 ? -8.695 -0.001 5.539 1 98.31 92 PRO A CA 1
ATOM 714 C C . PRO A 1 92 ? -8.766 0.071 4.016 1 98.31 92 PRO A C 1
ATOM 716 O O . PRO A 1 92 ? -9.859 0.163 3.449 1 98.31 92 PRO A O 1
ATOM 719 N N . PHE A 1 93 ? -7.613 0.104 3.375 1 98.69 93 PHE A N 1
ATOM 720 C CA . PHE A 1 93 ? -7.504 -0.101 1.937 1 98.69 93 PHE A CA 1
ATOM 721 C C . PHE A 1 93 ? -6.516 -1.216 1.621 1 98.69 93 PHE A C 1
ATOM 723 O O . PHE A 1 93 ? -5.742 -1.629 2.488 1 98.69 93 PHE A O 1
ATOM 730 N N . GLY A 1 94 ? -6.641 -1.714 0.41 1 98.88 94 GLY A N 1
ATOM 731 C CA . GLY A 1 94 ? -5.793 -2.822 -0 1 98.88 94 GLY A CA 1
ATOM 732 C C . GLY A 1 94 ? -4.75 -2.426 -1.028 1 98.88 94 GLY A C 1
ATOM 733 O O . GLY A 1 94 ? -4.984 -1.535 -1.846 1 98.88 94 GLY A O 1
ATOM 734 N N . VAL A 1 95 ? -3.613 -3.123 -0.988 1 98.94 95 VAL A N 1
ATOM 735 C CA . VAL A 1 95 ? -2.574 -2.982 -2.004 1 98.94 95 VAL A CA 1
ATOM 736 C C . VAL A 1 95 ? -2.213 -4.355 -2.566 1 98.94 95 VAL A C 1
ATOM 738 O O . VAL A 1 95 ? -1.94 -5.289 -1.812 1 98.94 95 VAL A O 1
ATOM 741 N N . ILE A 1 96 ? -2.254 -4.426 -3.842 1 98.94 96 ILE A N 1
ATOM 742 C CA . ILE A 1 96 ? -1.839 -5.656 -4.504 1 98.94 96 ILE A CA 1
ATOM 743 C C . ILE A 1 96 ? -0.445 -5.477 -5.102 1 98.94 96 ILE A C 1
ATOM 745 O O . ILE A 1 96 ? -0.154 -4.449 -5.715 1 98.94 96 ILE A O 1
ATOM 749 N N . GLU A 1 97 ? 0.399 -6.453 -4.871 1 98.31 97 GLU A N 1
ATOM 750 C CA . GLU A 1 97 ? 1.769 -6.453 -5.379 1 98.31 97 GLU A CA 1
ATOM 751 C C . GLU A 1 97 ? 2.209 -7.855 -5.785 1 98.31 97 GLU A C 1
ATOM 753 O O . GLU A 1 97 ? 1.545 -8.844 -5.453 1 98.31 97 GLU A O 1
ATOM 758 N N . HIS A 1 98 ? 3.242 -7.977 -6.609 1 97.81 98 HIS A N 1
ATOM 759 C CA . HIS A 1 98 ? 3.941 -9.203 -6.957 1 97.81 98 HIS A CA 1
ATOM 760 C C . HIS A 1 98 ? 3.016 -10.18 -7.676 1 97.81 98 HIS A C 1
ATOM 762 O O . HIS A 1 98 ? 2.969 -11.367 -7.332 1 97.81 98 HIS A O 1
ATOM 768 N N . VAL A 1 99 ? 2.301 -9.672 -8.633 1 98.44 99 VAL A N 1
ATOM 769 C CA . VAL A 1 99 ? 1.396 -10.484 -9.445 1 98.44 99 VAL A CA 1
ATOM 770 C C . VAL A 1 99 ? 2.184 -11.203 -10.531 1 98.44 99 VAL A C 1
ATOM 772 O O . VAL A 1 99 ? 2.844 -10.562 -11.359 1 98.44 99 VAL A O 1
ATOM 775 N N . VAL A 1 100 ? 2.084 -12.539 -10.516 1 98.31 100 VAL A N 1
ATOM 776 C CA . VAL A 1 100 ? 2.818 -13.289 -11.523 1 98.31 100 VAL A CA 1
ATOM 777 C C . VAL A 1 100 ? 2.113 -14.625 -11.789 1 98.31 100 VAL A C 1
ATOM 779 O O . VAL A 1 100 ? 1.628 -15.266 -10.859 1 98.31 100 VAL A O 1
ATOM 782 N N . THR A 1 101 ? 1.964 -14.945 -12.977 1 98.25 101 THR A N 1
ATOM 783 C CA . THR A 1 101 ? 1.507 -16.25 -13.453 1 98.25 101 THR A CA 1
ATOM 784 C C . THR A 1 101 ? 2.619 -16.953 -14.219 1 98.25 101 THR A C 1
ATOM 786 O O . THR A 1 101 ? 3.281 -16.359 -15.07 1 98.25 101 THR A O 1
ATOM 789 N N . ALA A 1 102 ? 2.805 -18.234 -13.852 1 98.12 102 ALA A N 1
ATOM 790 C CA . ALA A 1 102 ? 3.809 -19.016 -14.578 1 98.12 102 ALA A CA 1
ATOM 791 C C . ALA A 1 102 ? 3.549 -18.984 -16.078 1 98.12 102 ALA A C 1
ATOM 793 O O . ALA A 1 102 ? 2.398 -19.047 -16.516 1 98.12 102 ALA A O 1
ATOM 794 N N . GLU A 1 103 ? 4.598 -18.984 -16.875 1 96.88 103 GLU A N 1
ATOM 795 C CA . GLU A 1 103 ? 4.562 -18.766 -18.312 1 96.88 103 GLU A CA 1
ATOM 796 C C . GLU A 1 103 ? 3.611 -19.734 -19 1 96.88 103 GLU A C 1
ATOM 798 O O . GLU A 1 103 ? 2.777 -19.328 -19.812 1 96.88 103 GLU A O 1
ATOM 803 N N . PRO A 1 104 ? 3.59 -21.016 -18.688 1 95.88 104 PRO A N 1
ATOM 804 C CA . PRO A 1 104 ? 2.729 -21.969 -19.391 1 95.88 104 PRO A CA 1
ATOM 805 C C . PRO A 1 104 ? 1.245 -21.75 -19.109 1 95.88 104 PRO A C 1
ATOM 807 O O . PRO A 1 104 ? 0.39 -22.281 -19.812 1 95.88 104 PRO A O 1
ATOM 810 N N . TYR A 1 105 ? 0.937 -20.984 -18.141 1 95.38 105 TYR A N 1
ATOM 811 C CA . TYR A 1 105 ? -0.453 -20.859 -17.719 1 95.38 105 TYR A CA 1
ATOM 812 C C . TYR A 1 105 ? -0.987 -19.453 -18 1 95.38 105 TYR A C 1
ATOM 814 O O . TYR A 1 105 ? -2.094 -19.109 -17.578 1 95.38 105 TYR A O 1
ATOM 822 N N . ARG A 1 106 ? -0.226 -18.656 -18.656 1 95.19 106 ARG A N 1
ATOM 823 C CA . ARG A 1 106 ? -0.644 -17.297 -19.016 1 95.19 106 ARG A CA 1
ATOM 824 C C . ARG A 1 106 ? -1.662 -17.312 -20.141 1 95.19 106 ARG A C 1
ATOM 826 O O . ARG A 1 106 ? -1.677 -18.234 -20.953 1 95.19 106 ARG A O 1
ATOM 833 N N . GLY A 1 107 ? -2.529 -16.359 -20.094 1 91.31 107 GLY A N 1
ATOM 834 C CA . GLY A 1 107 ? -3.496 -16.234 -21.172 1 91.31 107 GLY A CA 1
ATOM 835 C C . GLY A 1 107 ? -4.688 -17.156 -21.031 1 91.31 107 GLY A C 1
ATOM 836 O O . GLY A 1 107 ? -5.453 -17.344 -21.969 1 91.31 107 GLY A O 1
ATOM 837 N N . HIS A 1 108 ? -4.898 -17.734 -19.844 1 90.38 108 HIS A N 1
ATOM 838 C CA . HIS A 1 108 ? -5.969 -18.703 -19.641 1 90.38 108 HIS A CA 1
ATOM 839 C C . HIS A 1 108 ? -6.914 -18.266 -18.531 1 90.38 108 HIS A C 1
ATOM 841 O O . HIS A 1 108 ? -7.656 -19.078 -17.984 1 90.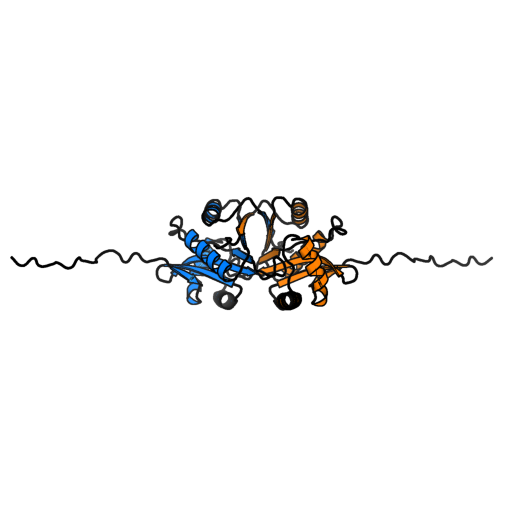38 108 HIS A O 1
ATOM 847 N N . GLY A 1 109 ? -6.789 -17.078 -18.125 1 94.56 109 GLY A N 1
ATOM 848 C CA . GLY A 1 109 ? -7.719 -16.547 -17.141 1 94.56 109 GLY A CA 1
ATOM 849 C C . GLY A 1 109 ? -7.289 -16.797 -15.711 1 94.56 109 GLY A C 1
ATOM 850 O O . GLY A 1 109 ? -7.996 -16.438 -14.766 1 94.56 109 GLY A O 1
ATOM 851 N N . VAL A 1 110 ? -6.18 -17.359 -15.516 1 96.25 110 VAL A N 1
ATOM 852 C CA . VAL A 1 110 ? -5.68 -17.75 -14.195 1 96.25 110 VAL A CA 1
ATOM 853 C C . VAL A 1 110 ? -5.48 -16.5 -13.344 1 96.25 110 VAL A C 1
ATOM 855 O O . VAL A 1 110 ? -5.957 -16.422 -12.211 1 96.25 110 VAL A O 1
ATOM 858 N N . ALA A 1 111 ? -4.863 -15.523 -13.906 1 98.06 111 ALA A N 1
ATOM 859 C CA . ALA A 1 111 ? -4.555 -14.305 -13.164 1 98.06 111 ALA A CA 1
ATOM 860 C C . ALA A 1 111 ? -5.824 -13.539 -12.82 1 98.06 111 ALA A C 1
ATOM 862 O O . ALA A 1 111 ? -5.941 -12.969 -11.734 1 98.06 111 ALA A O 1
ATOM 863 N N . LEU A 1 112 ? -6.742 -13.523 -13.75 1 98.06 112 LEU A N 1
ATOM 864 C CA . LEU A 1 112 ? -7.992 -12.812 -13.5 1 98.06 112 LEU A CA 1
ATOM 865 C C . LEU A 1 112 ? -8.742 -13.414 -12.312 1 98.06 112 LEU A C 1
ATOM 867 O O . LEU A 1 112 ? -9.188 -12.688 -11.422 1 98.06 112 LEU A O 1
ATOM 871 N N . ALA A 1 113 ? -8.875 -14.703 -12.273 1 97.25 113 ALA A N 1
ATOM 872 C CA . ALA A 1 113 ? -9.523 -15.391 -11.156 1 97.25 113 ALA A CA 1
ATOM 873 C C . ALA A 1 113 ? -8.812 -15.094 -9.836 1 97.25 113 ALA A C 1
ATOM 875 O O . ALA A 1 113 ? -9.461 -14.867 -8.812 1 97.25 113 ALA A O 1
ATOM 876 N N . MET A 1 114 ? -7.539 -15.078 -9.883 1 98.38 114 MET A N 1
ATOM 877 C CA . MET A 1 114 ? -6.707 -14.797 -8.719 1 98.38 114 MET A CA 1
ATOM 878 C C . MET A 1 114 ? -6.961 -13.391 -8.195 1 98.38 114 MET A C 1
ATOM 880 O O . MET A 1 114 ? -7.18 -13.203 -6.992 1 98.38 114 MET A O 1
ATOM 884 N N . ILE A 1 115 ? -6.953 -12.398 -9.086 1 98.75 115 ILE A N 1
ATOM 885 C CA . ILE A 1 115 ? -7.164 -11 -8.711 1 98.75 115 ILE A CA 1
ATOM 886 C C . ILE A 1 115 ? -8.578 -10.82 -8.172 1 98.75 115 ILE A C 1
ATOM 888 O O . ILE A 1 115 ? -8.781 -10.133 -7.164 1 98.75 115 ILE A O 1
ATOM 892 N N . GLU A 1 116 ? -9.555 -11.453 -8.75 1 98.38 116 GLU A N 1
ATOM 893 C CA . GLU A 1 116 ? -10.93 -11.367 -8.273 1 98.38 116 GLU A CA 1
ATOM 894 C C . GLU A 1 116 ? -11.062 -11.961 -6.875 1 98.38 116 GLU A C 1
ATOM 896 O O . GLU A 1 116 ? -11.781 -11.414 -6.031 1 98.38 116 GLU A O 1
ATOM 901 N N . TYR A 1 117 ? -10.406 -13.023 -6.684 1 98.62 117 TYR A N 1
ATOM 902 C CA . TYR A 1 117 ? -10.406 -13.617 -5.352 1 98.62 117 TYR A CA 1
ATOM 903 C C . TYR A 1 117 ? -9.773 -12.672 -4.332 1 98.62 117 TYR A C 1
ATOM 905 O O . TYR A 1 117 ? -10.312 -12.477 -3.24 1 98.62 117 TYR A O 1
ATOM 913 N N . ALA A 1 118 ? -8.633 -12.062 -4.645 1 98.81 118 ALA A N 1
ATOM 914 C CA . ALA A 1 118 ? -7.969 -11.094 -3.773 1 98.81 118 ALA A CA 1
ATOM 915 C C . ALA A 1 118 ? -8.891 -9.914 -3.471 1 98.81 118 ALA A C 1
ATOM 917 O O . ALA A 1 118 ? -8.93 -9.43 -2.336 1 98.81 118 ALA A O 1
ATOM 918 N N . LEU A 1 119 ? -9.609 -9.477 -4.473 1 98.75 119 LEU A N 1
ATOM 919 C CA . LEU A 1 119 ? -10.547 -8.375 -4.289 1 98.75 119 LEU A CA 1
ATOM 920 C C . LEU A 1 119 ? -11.664 -8.766 -3.33 1 98.75 119 LEU A C 1
ATOM 922 O O . LEU A 1 119 ? -12.062 -7.969 -2.473 1 98.75 119 LEU A O 1
ATOM 926 N N . GLN A 1 120 ? -12.164 -9.945 -3.451 1 98.31 120 GLN A N 1
ATOM 927 C CA . GLN A 1 120 ? -13.195 -10.422 -2.529 1 98.31 120 GLN A CA 1
ATOM 928 C C . GLN A 1 120 ? -12.68 -10.43 -1.091 1 98.31 120 GLN A C 1
ATOM 930 O O . GLN A 1 120 ? -13.398 -10.039 -0.169 1 98.31 120 GLN A O 1
ATOM 935 N N . LEU A 1 121 ? -11.492 -10.906 -0.921 1 98.56 121 LEU A N 1
ATOM 936 C CA . LEU A 1 121 ? -10.891 -10.891 0.407 1 98.56 121 LEU A CA 1
ATOM 937 C C . LEU A 1 121 ? -10.812 -9.469 0.954 1 98.56 121 LEU A C 1
ATOM 939 O O . LEU A 1 121 ? -11.125 -9.227 2.121 1 98.56 121 LEU A O 1
ATOM 943 N N . ALA A 1 122 ? -10.383 -8.531 0.131 1 98.75 122 ALA A N 1
ATOM 944 C CA . ALA A 1 122 ? -10.266 -7.133 0.539 1 98.75 122 ALA A CA 1
ATOM 945 C C . ALA A 1 122 ? -11.609 -6.57 0.979 1 98.75 122 ALA A C 1
ATOM 947 O O . ALA A 1 122 ? -11.703 -5.91 2.016 1 98.75 122 ALA A O 1
ATOM 948 N N . TRP A 1 123 ? -12.641 -6.875 0.198 1 98.38 123 TRP A N 1
ATOM 949 C CA . TRP A 1 123 ? -13.977 -6.371 0.507 1 98.38 123 TRP A CA 1
ATOM 950 C C . TRP A 1 123 ? -14.508 -6.992 1.794 1 98.38 123 TRP A C 1
ATOM 952 O O . TRP A 1 123 ? -15.109 -6.301 2.623 1 98.38 123 TRP A O 1
ATOM 962 N N . ARG A 1 124 ? -14.25 -8.234 1.99 1 97.69 124 ARG A N 1
ATOM 963 C CA . ARG A 1 124 ? -14.688 -8.922 3.201 1 97.69 124 ARG A CA 1
ATOM 964 C C . ARG A 1 124 ? -14 -8.352 4.434 1 97.69 124 ARG A C 1
ATOM 966 O O . ARG A 1 124 ? -14.555 -8.398 5.539 1 97.69 124 ARG A O 1
ATOM 973 N N . LYS A 1 125 ? -12.836 -7.777 4.223 1 97.88 125 LYS A N 1
ATOM 974 C CA . LYS A 1 125 ? -12.078 -7.203 5.332 1 97.88 125 LYS A CA 1
ATOM 975 C C . LYS A 1 125 ? -12.391 -5.719 5.5 1 97.88 125 LYS A C 1
ATOM 977 O O . LYS A 1 125 ? -11.75 -5.027 6.289 1 97.88 125 LYS A O 1
ATOM 982 N N . GLY A 1 126 ? -13.305 -5.207 4.652 1 97.38 126 GLY A N 1
ATOM 983 C CA . GLY A 1 126 ? -13.828 -3.865 4.852 1 97.38 126 GLY A CA 1
ATOM 984 C C . GLY A 1 126 ? -13.039 -2.799 4.117 1 97.38 126 GLY A C 1
ATOM 985 O O . GLY A 1 126 ? -13.172 -1.608 4.402 1 97.38 126 GLY A O 1
ATOM 986 N N . CYS A 1 127 ? -12.172 -3.162 3.213 1 98.44 127 CYS A N 1
ATOM 987 C CA . CYS A 1 127 ? -11.422 -2.17 2.449 1 98.44 127 CYS A CA 1
ATOM 988 C C . CYS A 1 127 ? -12.359 -1.31 1.608 1 98.44 127 CYS A C 1
ATOM 990 O O . CYS A 1 127 ? -13.289 -1.822 0.986 1 98.44 127 CYS A O 1
ATOM 992 N N . TYR A 1 128 ? -12.07 0.014 1.593 1 97.5 128 TYR A N 1
ATOM 993 C CA . TYR A 1 128 ? -12.906 0.903 0.79 1 97.5 128 TYR A CA 1
ATOM 994 C C . TYR A 1 128 ? -12.391 0.979 -0.645 1 97.5 128 TYR A C 1
ATOM 996 O O . TYR A 1 128 ? -13.117 1.412 -1.545 1 97.5 128 TYR A O 1
ATOM 1004 N N . LYS A 1 129 ? -11.148 0.589 -0.848 1 98.44 129 LYS A N 1
ATOM 1005 C CA . LYS A 1 129 ? -10.531 0.518 -2.17 1 98.44 129 LYS A CA 1
ATOM 1006 C C . LYS A 1 129 ? -9.359 -0.453 -2.176 1 98.44 129 LYS A C 1
ATOM 1008 O O . LYS A 1 129 ? -8.859 -0.844 -1.116 1 98.44 129 LYS A O 1
ATOM 1013 N N . VAL A 1 130 ? -9.016 -0.884 -3.344 1 98.88 130 VAL A N 1
ATOM 1014 C CA . VAL A 1 130 ? -7.773 -1.608 -3.594 1 98.88 130 VAL A CA 1
ATOM 1015 C C . VAL A 1 130 ? -6.98 -0.912 -4.699 1 98.88 130 VAL A C 1
ATOM 1017 O O . VAL A 1 130 ? -7.559 -0.436 -5.68 1 98.88 130 VAL A O 1
ATOM 1020 N N . MET A 1 131 ? -5.656 -0.86 -4.48 1 98.94 131 MET A N 1
ATOM 1021 C CA . MET A 1 131 ? -4.828 -0.154 -5.453 1 98.94 131 MET A CA 1
ATOM 1022 C C . MET A 1 131 ? -3.557 -0.938 -5.754 1 98.94 131 MET A C 1
ATOM 1024 O O . MET A 1 131 ? -3.201 -1.86 -5.02 1 98.94 131 MET A O 1
ATOM 1028 N N . LEU A 1 132 ? -2.957 -0.6 -6.871 1 98.81 132 LEU A N 1
ATOM 1029 C CA . LEU A 1 132 ? -1.666 -1.168 -7.242 1 98.81 132 LEU A CA 1
ATOM 1030 C C . LEU A 1 132 ? -0.963 -0.293 -8.273 1 98.81 132 LEU A C 1
ATOM 1032 O O . LEU A 1 132 ? -1.58 0.599 -8.859 1 98.81 132 LEU A O 1
ATOM 1036 N N . LEU A 1 133 ? 0.313 -0.481 -8.398 1 98.69 133 LEU A N 1
ATOM 1037 C CA . LEU A 1 133 ? 1.121 0.074 -9.477 1 98.69 133 LEU A CA 1
ATOM 1038 C C . LEU A 1 133 ? 1.672 -1.035 -10.367 1 98.69 133 LEU A C 1
ATOM 1040 O O . LEU A 1 133 ? 2.012 -2.115 -9.883 1 98.69 133 LEU A O 1
ATOM 1044 N N . SER A 1 134 ? 1.717 -0.753 -11.578 1 98.19 134 SER A N 1
ATOM 1045 C CA . SER A 1 134 ? 2.27 -1.669 -12.57 1 98.19 134 SER A CA 1
ATOM 1046 C C . SER A 1 134 ? 3.184 -0.939 -13.555 1 98.19 134 SER A C 1
ATOM 1048 O O . SER A 1 134 ? 2.873 0.171 -13.992 1 98.19 134 SER A O 1
ATOM 1050 N N . GLY A 1 135 ? 4.309 -1.594 -13.859 1 96.44 135 GLY A N 1
ATOM 1051 C CA . GLY A 1 135 ? 5.227 -0.987 -14.812 1 96.44 135 GLY A CA 1
ATOM 1052 C C . GLY A 1 135 ? 4.555 -0.573 -16.109 1 96.44 135 GLY A C 1
ATOM 1053 O O . GLY A 1 135 ? 3.684 -1.281 -16.609 1 96.44 135 GLY A O 1
ATOM 1054 N N . GLN A 1 136 ? 5 0.541 -16.641 1 94 136 GLN A N 1
ATOM 1055 C CA . GLN A 1 136 ? 4.359 1.123 -17.812 1 94 136 GLN A CA 1
ATOM 1056 C C . GLN A 1 136 ? 4.422 0.17 -19.016 1 94 136 GLN A C 1
ATOM 1058 O O . GLN A 1 136 ? 3.533 0.176 -19.859 1 94 136 GLN A O 1
ATOM 1063 N N . GLN A 1 137 ? 5.383 -0.663 -19.047 1 93 137 GLN A N 1
ATOM 1064 C CA . GLN A 1 137 ? 5.609 -1.531 -20.188 1 93 137 GLN A CA 1
ATOM 1065 C C . GLN A 1 137 ? 4.816 -2.828 -20.062 1 93 137 GLN A C 1
ATOM 1067 O O . GLN A 1 137 ? 4.797 -3.643 -21 1 93 137 GLN A O 1
ATOM 1072 N N . ARG A 1 138 ? 4.145 -2.986 -18.938 1 93.94 138 ARG A N 1
ATOM 1073 C CA . ARG A 1 138 ? 3.455 -4.25 -18.688 1 93.94 138 ARG A CA 1
ATOM 1074 C C . ARG A 1 138 ? 2.018 -4.199 -19.188 1 93.94 138 ARG A C 1
ATOM 1076 O O . ARG A 1 138 ? 1.074 -4.348 -18.406 1 93.94 138 ARG A O 1
ATOM 1083 N N . THR A 1 139 ? 1.834 -4.242 -20.5 1 93.94 139 THR A N 1
ATOM 1084 C CA . THR A 1 139 ? 0.537 -4.039 -21.125 1 93.94 139 THR A CA 1
ATOM 1085 C C . THR A 1 139 ? -0.404 -5.203 -20.828 1 93.94 139 THR A C 1
ATOM 1087 O O . THR A 1 139 ? -1.609 -5.004 -20.656 1 93.94 139 THR A O 1
ATOM 1090 N N . GLY A 1 140 ? 0.157 -6.449 -20.812 1 94 140 GLY A N 1
ATOM 1091 C CA . GLY A 1 140 ? -0.655 -7.59 -20.422 1 94 140 GLY A CA 1
ATOM 1092 C C . GLY A 1 140 ? -1.244 -7.457 -19.031 1 94 140 GLY A C 1
ATOM 1093 O O . GLY A 1 140 ? -2.428 -7.734 -18.828 1 94 140 GLY A O 1
ATOM 1094 N N . ALA A 1 141 ? -0.417 -7.074 -18.109 1 95.81 141 ALA A N 1
ATOM 1095 C CA . ALA A 1 141 ? -0.887 -6.852 -16.734 1 95.81 141 ALA A CA 1
ATOM 1096 C C . ALA A 1 141 ? -1.953 -5.762 -16.703 1 95.81 141 ALA A C 1
ATOM 1098 O O . ALA A 1 141 ? -2.936 -5.875 -15.961 1 95.81 141 ALA A O 1
ATOM 1099 N N . HIS A 1 142 ? -1.757 -4.684 -17.516 1 97.81 142 HIS A N 1
ATOM 1100 C CA . HIS A 1 142 ? -2.727 -3.596 -17.562 1 97.81 142 HIS A CA 1
ATOM 1101 C C . HIS A 1 142 ? -4.102 -4.098 -17.984 1 97.81 142 HIS A C 1
ATOM 1103 O O . HIS A 1 142 ? -5.113 -3.756 -17.375 1 97.81 142 HIS A O 1
ATOM 1109 N N . GLN A 1 143 ? -4.109 -4.867 -19.031 1 97.38 143 GLN A N 1
ATOM 1110 C CA . GLN A 1 143 ? -5.367 -5.434 -19.5 1 97.38 143 GLN A CA 1
ATOM 1111 C C . GLN A 1 143 ? -6.023 -6.301 -18.438 1 97.38 143 GLN A C 1
ATOM 1113 O O . GLN A 1 143 ? -7.246 -6.285 -18.281 1 97.38 143 GLN A O 1
ATOM 1118 N N . LEU A 1 144 ? -5.207 -7.055 -17.75 1 97.88 144 LEU A N 1
ATOM 1119 C CA . LEU A 1 144 ? -5.68 -7.875 -16.641 1 97.88 144 LEU A CA 1
ATOM 1120 C C . LEU A 1 144 ? -6.418 -7.02 -15.609 1 97.88 144 LEU A C 1
ATOM 1122 O O . LEU A 1 144 ? -7.535 -7.352 -15.211 1 97.88 144 LEU A O 1
ATOM 1126 N N . TYR A 1 145 ? -5.789 -5.949 -15.18 1 98.56 145 TYR A N 1
ATOM 1127 C CA . TYR A 1 145 ? -6.359 -5.117 -14.125 1 98.56 145 TYR A CA 1
ATOM 1128 C C . TYR A 1 145 ? -7.629 -4.422 -14.602 1 98.56 145 TYR A C 1
ATOM 1130 O O . TYR A 1 145 ? -8.602 -4.309 -13.852 1 98.56 145 TYR A O 1
ATOM 1138 N N . LEU A 1 146 ? -7.629 -3.977 -15.859 1 98.31 146 LEU A N 1
ATOM 1139 C CA . LEU A 1 146 ? -8.836 -3.383 -16.422 1 98.31 146 LEU A CA 1
ATOM 1140 C C . LEU A 1 146 ? -9.977 -4.395 -16.469 1 98.31 146 LEU A C 1
ATOM 1142 O O . LEU A 1 146 ? -11.102 -4.078 -16.094 1 98.31 146 LEU A O 1
ATOM 1146 N N . LYS A 1 147 ? -9.68 -5.602 -16.875 1 98 147 LYS A N 1
ATOM 1147 C CA . LYS A 1 147 ? -10.68 -6.668 -16.922 1 98 147 LYS A CA 1
ATOM 1148 C C . LYS A 1 147 ? -11.219 -6.984 -15.531 1 98 147 LYS A C 1
ATOM 1150 O O . LYS A 1 147 ? -12.391 -7.328 -15.375 1 98 147 LYS A O 1
ATOM 1155 N N . ALA A 1 148 ? -10.383 -6.867 -14.531 1 98.12 148 ALA A N 1
ATOM 1156 C CA . ALA A 1 148 ? -10.773 -7.156 -13.148 1 98.12 148 ALA A CA 1
ATOM 1157 C C . ALA A 1 148 ? -11.609 -6.023 -12.57 1 98.12 148 ALA A C 1
ATOM 1159 O O . ALA A 1 148 ? -12.117 -6.137 -11.453 1 98.12 148 ALA A O 1
ATOM 1160 N N . GLY A 1 149 ? -11.695 -4.879 -13.258 1 98.19 149 GLY A N 1
ATOM 1161 C CA . GLY A 1 149 ? -12.57 -3.803 -12.828 1 98.19 149 GLY A CA 1
ATOM 1162 C C . GLY A 1 149 ? -11.82 -2.586 -12.328 1 98.19 149 GLY A C 1
ATOM 1163 O O . GLY A 1 149 ? -12.43 -1.587 -11.938 1 98.19 149 GLY A O 1
ATOM 1164 N N . PHE A 1 150 ? -10.445 -2.611 -12.336 1 98.69 150 PHE A N 1
ATOM 1165 C CA . PHE A 1 150 ? -9.656 -1.46 -11.922 1 98.69 150 PHE A CA 1
ATOM 1166 C C . PHE A 1 150 ? -9.789 -0.32 -12.922 1 98.69 150 PHE A C 1
ATOM 1168 O O . PHE A 1 150 ? -10.008 -0.556 -14.109 1 98.69 150 PHE A O 1
ATOM 1175 N N . ASP A 1 151 ? -9.656 0.907 -12.406 1 98.25 151 ASP A N 1
ATOM 1176 C CA . ASP A 1 151 ? -9.555 2.117 -13.219 1 98.25 151 ASP A CA 1
ATOM 1177 C C . ASP A 1 151 ? -8.109 2.588 -13.328 1 98.25 151 ASP A C 1
ATOM 1179 O O . ASP A 1 151 ? -7.461 2.865 -12.312 1 98.25 151 ASP A O 1
ATOM 1183 N N . GLY A 1 152 ? -7.582 2.697 -14.484 1 96.94 152 GLY A N 1
ATOM 1184 C CA . GLY A 1 152 ? -6.195 3.084 -14.711 1 96.94 152 GLY A CA 1
ATOM 1185 C C . GLY A 1 152 ? -6.035 4.559 -15.031 1 96.94 152 GLY A C 1
ATOM 1186 O O . GLY A 1 152 ? -4.922 5.02 -15.297 1 96.94 152 GLY A O 1
ATOM 1187 N N . ASP A 1 153 ? -7.148 5.277 -14.984 1 94.75 153 ASP A N 1
ATOM 1188 C CA . ASP A 1 153 ? -7.109 6.68 -15.391 1 94.75 153 ASP A CA 1
ATOM 1189 C C . ASP A 1 153 ? -7.488 7.598 -14.227 1 94.75 153 ASP A C 1
ATOM 1191 O O . ASP A 1 153 ? -7.414 8.82 -14.352 1 94.75 153 ASP A O 1
ATOM 1195 N N . ARG A 1 154 ? -7.805 7.055 -13.102 1 94.69 154 ARG A N 1
ATOM 1196 C CA . ARG A 1 154 ? -8.344 7.832 -11.992 1 94.69 154 ARG A CA 1
ATOM 1197 C C . ARG A 1 154 ? -7.223 8.414 -11.133 1 94.69 154 ARG A C 1
ATOM 1199 O O . ARG A 1 154 ? -7.328 9.539 -10.648 1 94.69 154 ARG A O 1
ATOM 1206 N N . GLU A 1 155 ? -6.27 7.656 -10.977 1 96.56 155 GLU A N 1
ATOM 1207 C CA . GLU A 1 155 ? -5.164 8.07 -10.125 1 96.56 155 GLU A CA 1
ATOM 1208 C C . GLU A 1 155 ? -3.82 7.859 -10.82 1 96.56 155 GLU A C 1
ATOM 1210 O O . GLU A 1 155 ? -3.635 6.875 -11.531 1 96.56 155 GLU A O 1
ATOM 1215 N N . ARG A 1 156 ? -2.918 8.805 -10.578 1 97.5 156 ARG A N 1
ATOM 1216 C CA . ARG A 1 156 ? -1.562 8.75 -11.117 1 97.5 156 ARG A CA 1
ATOM 1217 C C . ARG A 1 156 ? -0.616 8.062 -10.141 1 97.5 156 ARG A C 1
ATOM 1219 O O . ARG A 1 156 ? -0.682 8.297 -8.93 1 97.5 156 ARG A O 1
ATOM 1226 N N . GLY A 1 157 ? 0.197 7.16 -10.734 1 98.44 157 GLY A N 1
ATOM 1227 C CA . GLY A 1 157 ? 1.146 6.434 -9.898 1 98.44 157 GLY A CA 1
ATOM 1228 C C . GLY A 1 157 ? 2.463 7.168 -9.727 1 98.44 157 GLY A C 1
ATOM 1229 O O . GLY A 1 157 ? 2.959 7.801 -10.656 1 98.44 157 GLY A O 1
ATOM 1230 N N . PHE A 1 158 ? 3.025 7.125 -8.508 1 98.75 158 PHE A N 1
ATOM 1231 C CA . PHE A 1 158 ? 4.34 7.66 -8.172 1 98.75 158 PHE A CA 1
ATOM 1232 C C . PHE A 1 158 ? 5.18 6.621 -7.438 1 98.75 158 PHE A C 1
ATOM 1234 O O . PHE A 1 158 ? 4.691 5.965 -6.52 1 98.75 158 PHE A O 1
ATOM 1241 N N . VAL A 1 159 ? 6.398 6.453 -7.871 1 98.75 159 VAL A N 1
ATOM 1242 C CA . VAL A 1 159 ? 7.281 5.484 -7.23 1 98.75 159 VAL A CA 1
ATOM 1243 C C . VAL A 1 159 ? 8.68 6.07 -7.098 1 98.75 159 VAL A C 1
ATOM 1245 O O . VAL A 1 159 ? 9.133 6.828 -7.961 1 98.75 159 VAL A O 1
ATOM 1248 N N . ILE A 1 160 ? 9.336 5.82 -5.996 1 98.62 160 ILE A N 1
ATOM 1249 C CA . ILE A 1 160 ? 10.727 6.184 -5.766 1 98.62 160 ILE A CA 1
ATOM 1250 C C . ILE A 1 160 ? 11.492 4.977 -5.23 1 98.62 160 ILE A C 1
ATOM 1252 O O . ILE A 1 160 ? 11 4.262 -4.348 1 98.62 160 ILE A O 1
ATOM 1256 N N . ARG A 1 161 ? 12.586 4.707 -5.797 1 97.5 161 ARG A N 1
ATOM 1257 C CA . ARG A 1 161 ? 13.414 3.594 -5.348 1 97.5 161 ARG A CA 1
ATOM 1258 C C . ARG A 1 161 ? 14.477 4.062 -4.352 1 97.5 161 ARG A C 1
ATOM 1260 O O . ARG A 1 161 ? 14.883 5.223 -4.375 1 97.5 161 ARG A O 1
ATOM 1267 N N . ARG A 1 162 ? 14.82 3.135 -3.527 1 94.94 162 ARG A N 1
ATOM 1268 C CA . ARG A 1 162 ? 15.859 3.439 -2.553 1 94.94 162 ARG A CA 1
ATOM 1269 C C . ARG A 1 162 ? 17.141 3.91 -3.242 1 94.94 162 ARG A C 1
ATOM 1271 O O . ARG A 1 162 ? 17.609 3.273 -4.188 1 94.94 162 ARG A O 1
ATOM 1278 N N . PRO A 1 163 ? 17.641 5.121 -2.773 1 89.25 163 PRO A N 1
ATOM 1279 C CA . PRO A 1 163 ? 18.891 5.574 -3.377 1 89.25 163 PRO A CA 1
ATOM 1280 C C . PRO A 1 163 ? 20.047 4.609 -3.131 1 89.25 163 PRO A C 1
ATOM 1282 O O . PRO A 1 163 ? 20.109 3.957 -2.084 1 89.25 163 PRO A O 1
ATOM 1285 N N . GLU A 1 164 ? 20.828 4.18 -4.191 1 76.38 164 GLU A N 1
ATOM 1286 C CA . GLU A 1 164 ? 22 3.32 -4.055 1 76.38 164 GLU A CA 1
ATOM 1287 C C . GLU A 1 164 ? 23.031 3.928 -3.1 1 76.38 164 GLU A C 1
ATOM 1289 O O . GLU A 1 164 ? 23.297 5.129 -3.152 1 76.38 164 GLU A O 1
ATOM 1294 N N . GLY A 1 165 ? 22.828 4.211 -1.905 1 53.41 165 GLY A N 1
ATOM 1295 C CA . GLY A 1 165 ? 23.859 4.781 -1.049 1 53.41 165 GLY A CA 1
ATOM 1296 C C . GLY A 1 165 ? 25.266 4.449 -1.505 1 53.41 165 GLY A C 1
ATOM 1297 O O . GLY A 1 165 ? 25.516 3.377 -2.064 1 53.41 165 GLY A O 1
ATOM 1298 N N . ARG A 1 166 ? 26.188 5.531 -1.446 1 34.81 166 ARG A N 1
ATOM 1299 C CA . ARG A 1 166 ? 27.641 5.504 -1.31 1 34.81 166 ARG A CA 1
ATOM 1300 C C . ARG A 1 166 ? 28.047 4.75 -0.053 1 34.81 166 ARG A C 1
ATOM 1302 O O . ARG A 1 166 ? 27.344 4.773 0.957 1 34.81 166 ARG A O 1
ATOM 1309 N N . MET B 1 1 ? 33.188 61.156 29.266 1 31.22 1 MET B N 1
ATOM 1310 C CA . MET B 1 1 ? 31.969 60.969 28.469 1 31.22 1 MET B CA 1
ATOM 1311 C C . MET B 1 1 ? 31.875 59.531 27.938 1 31.22 1 MET B C 1
ATOM 1313 O O . MET B 1 1 ? 32.562 59.188 27 1 31.22 1 MET B O 1
ATOM 1317 N N . GLU B 1 2 ? 31.812 58.469 28.844 1 32.66 2 GLU B N 1
ATOM 1318 C CA . GLU B 1 2 ? 31.953 57.031 28.719 1 32.66 2 GLU B CA 1
ATOM 1319 C C . GLU B 1 2 ? 30.797 56.438 27.906 1 32.66 2 GLU B C 1
ATOM 1321 O O . GLU B 1 2 ? 29.641 56.688 28.188 1 32.66 2 GLU B O 1
ATOM 1326 N N . ASP B 1 3 ? 30.938 56.219 26.562 1 35.5 3 ASP B N 1
ATOM 1327 C CA . ASP B 1 3 ? 30.078 55.594 25.562 1 35.5 3 ASP B CA 1
ATOM 1328 C C . ASP B 1 3 ? 29.562 54.25 26.031 1 35.5 3 ASP B C 1
ATOM 1330 O O . ASP B 1 3 ? 30.344 53.344 26.297 1 35.5 3 ASP B O 1
ATOM 1334 N N . SER B 1 4 ? 28.5 54.219 26.922 1 36.84 4 SER B N 1
ATOM 1335 C CA . SER B 1 4 ? 27.719 53.094 27.406 1 36.84 4 SER B CA 1
ATOM 1336 C C . SER B 1 4 ? 27.219 52.219 26.25 1 36.84 4 SER B C 1
ATOM 1338 O O . SER B 1 4 ? 26.438 52.688 25.422 1 36.84 4 SER B O 1
ATOM 1340 N N . GLY B 1 5 ? 27.984 51.375 25.625 1 35.78 5 GLY B N 1
ATOM 1341 C CA . GLY B 1 5 ? 27.672 50.406 24.578 1 35.78 5 GLY B CA 1
ATOM 1342 C C . GLY B 1 5 ? 26.406 49.625 24.859 1 35.78 5 GLY B C 1
ATOM 1343 O O . GLY B 1 5 ? 26.344 48.875 25.844 1 35.78 5 GLY B O 1
ATOM 1344 N N . LEU B 1 6 ? 25.156 50.188 24.656 1 37.91 6 LEU B N 1
ATOM 1345 C CA . LEU B 1 6 ? 23.844 49.562 24.812 1 37.91 6 LEU B CA 1
ATOM 1346 C C . LEU B 1 6 ? 23.828 48.156 24.172 1 37.91 6 LEU B C 1
ATOM 1348 O O . LEU B 1 6 ? 24.25 48 23.016 1 37.91 6 LEU B O 1
ATOM 1352 N N . PRO B 1 7 ? 23.844 47.094 24.922 1 40.44 7 PRO B N 1
ATOM 1353 C CA . PRO B 1 7 ? 23.766 45.75 24.297 1 40.44 7 PRO B CA 1
ATOM 1354 C C . PRO B 1 7 ? 22.625 45.656 23.281 1 40.44 7 PRO B C 1
ATOM 1356 O O . PRO B 1 7 ? 21.625 46.375 23.391 1 40.44 7 PRO B O 1
ATOM 1359 N N . LEU B 1 8 ? 22.859 45.5 22.031 1 38.66 8 LEU B N 1
ATOM 1360 C CA . LEU B 1 8 ? 21.875 45.219 21 1 38.66 8 LEU B CA 1
ATOM 1361 C C . LEU B 1 8 ? 20.812 44.25 21.484 1 38.66 8 LEU B C 1
ATOM 1363 O O . LEU B 1 8 ? 21.141 43.125 21.906 1 38.66 8 LEU B O 1
ATOM 1367 N N . LYS B 1 9 ? 19.625 44.594 21.984 1 38.16 9 LYS B N 1
ATOM 1368 C CA . LYS B 1 9 ? 18.391 43.875 22.219 1 38.16 9 LYS B CA 1
ATOM 1369 C C . LYS B 1 9 ? 18.109 42.875 21.078 1 38.16 9 LYS B C 1
ATOM 1371 O O . LYS B 1 9 ? 17.828 43.312 19.953 1 38.16 9 LYS B O 1
ATOM 1376 N N . ARG B 1 10 ? 18.781 41.906 20.797 1 40.16 10 ARG B N 1
ATOM 1377 C CA . ARG B 1 10 ? 18.25 40.906 19.875 1 40.16 10 ARG B CA 1
ATOM 1378 C C . ARG B 1 10 ? 16.875 40.406 20.312 1 40.16 10 ARG B C 1
ATOM 1380 O O . ARG B 1 10 ? 16.75 39.656 21.281 1 40.16 10 ARG B O 1
ATOM 1387 N N . ARG B 1 11 ? 15.719 41.062 20.594 1 38.31 11 ARG B N 1
ATOM 1388 C CA . ARG B 1 11 ? 14.383 40.5 20.812 1 38.31 11 ARG B CA 1
ATOM 1389 C C . ARG B 1 11 ? 13.984 39.594 19.656 1 38.31 11 ARG B C 1
ATOM 1391 O O . ARG B 1 11 ? 12.945 39.781 19.031 1 38.31 11 ARG B O 1
ATOM 1398 N N . LYS B 1 12 ? 14.617 39.188 18.703 1 43.62 12 LYS B N 1
ATOM 1399 C CA . LYS B 1 12 ? 13.977 38.688 17.5 1 43.62 12 LYS B CA 1
ATOM 1400 C C . LYS B 1 12 ? 12.969 37.594 17.844 1 43.62 12 LYS B C 1
ATOM 1402 O O . LYS B 1 12 ? 13.117 36.906 18.859 1 43.62 12 LYS B O 1
ATOM 1407 N N . GLY B 1 13 ? 11.641 37.5 17.203 1 42.66 13 GLY B N 1
ATOM 1408 C CA . GLY B 1 13 ? 10.406 36.719 17.219 1 42.66 13 GLY B CA 1
ATOM 1409 C C . GLY B 1 13 ? 10.648 35.219 17.312 1 42.66 13 GLY B C 1
ATOM 1410 O O . GLY B 1 13 ? 11.539 34.688 16.641 1 42.66 13 GLY B O 1
ATOM 1411 N N . ALA B 1 14 ? 10.57 34.469 18.281 1 46.22 14 ALA B N 1
ATOM 1412 C CA . ALA B 1 14 ? 10.562 33.031 18.422 1 46.22 14 ALA B CA 1
ATOM 1413 C C . ALA B 1 14 ? 9.875 32.375 17.219 1 46.22 14 ALA B C 1
ATOM 1415 O O . ALA B 1 14 ? 8.656 32.438 17.078 1 46.22 14 ALA B O 1
ATOM 1416 N N . THR B 1 15 ? 10.156 32.531 15.922 1 55.31 15 THR B N 1
ATOM 1417 C CA . THR B 1 15 ? 9.57 31.891 14.758 1 55.31 15 THR B CA 1
ATOM 1418 C C . THR B 1 15 ? 9.195 30.438 15.07 1 55.31 15 THR B C 1
ATOM 1420 O O . THR B 1 15 ? 10.008 29.703 15.633 1 55.31 15 THR B O 1
ATOM 1423 N N . MET B 1 16 ? 7.992 30.266 15.562 1 67.25 16 MET B N 1
ATOM 1424 C CA . MET B 1 16 ? 7.418 28.984 15.945 1 67.25 16 MET B CA 1
ATOM 1425 C C . MET B 1 16 ? 7.828 27.891 14.961 1 67.25 16 MET B C 1
ATOM 1427 O O . MET B 1 16 ? 7.492 27.953 13.773 1 67.25 16 MET B O 1
ATOM 1431 N N . SER B 1 17 ? 8.812 27.188 15.18 1 87.06 17 SER B N 1
ATOM 1432 C CA . 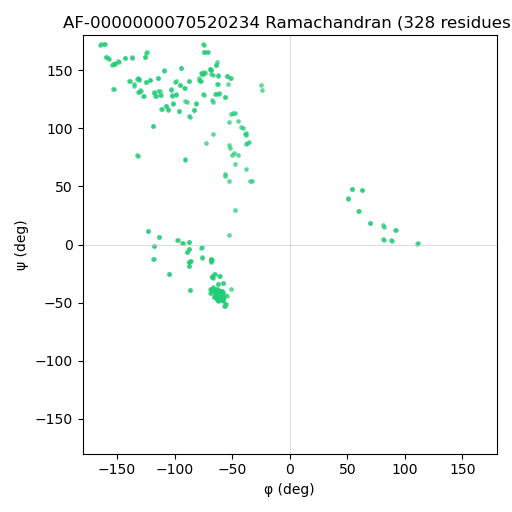SER B 1 17 ? 9.492 26.203 14.344 1 87.06 17 SER B CA 1
ATOM 1433 C C . SER B 1 17 ? 8.594 24.984 14.086 1 87.06 17 SER B C 1
ATOM 1435 O O . SER B 1 17 ? 7.844 24.562 14.961 1 87.06 17 SER B O 1
ATOM 1437 N N . ILE B 1 18 ? 8.367 24.703 12.922 1 92.75 18 ILE B N 1
ATOM 1438 C CA . ILE B 1 18 ? 7.691 23.484 12.492 1 92.75 18 ILE B CA 1
ATOM 1439 C C . ILE B 1 18 ? 8.633 22.297 12.625 1 92.75 18 ILE B C 1
ATOM 1441 O O . ILE B 1 18 ? 9.805 22.375 12.242 1 92.75 18 ILE B O 1
ATOM 1445 N N . ILE B 1 19 ? 8.156 21.219 13.297 1 94.56 19 ILE B N 1
ATOM 1446 C CA . ILE B 1 19 ? 8.961 20.016 13.445 1 94.56 19 ILE B CA 1
ATOM 1447 C C . ILE B 1 19 ? 8.227 18.828 12.836 1 94.56 19 ILE B C 1
ATOM 1449 O O . ILE B 1 19 ? 6.996 18.75 12.883 1 94.56 19 ILE B O 1
ATOM 1453 N N . HIS B 1 20 ? 8.938 17.906 12.172 1 95.62 20 HIS B N 1
ATOM 1454 C CA . HIS B 1 20 ? 8.367 16.641 11.727 1 95.62 20 HIS B CA 1
ATOM 1455 C C . HIS B 1 20 ? 8.633 15.531 12.734 1 95.62 20 HIS B C 1
ATOM 1457 O O . HIS B 1 20 ? 9.75 15.406 13.242 1 95.62 20 HIS B O 1
ATOM 1463 N N . ARG B 1 21 ? 7.66 14.75 12.984 1 97.44 21 ARG B N 1
ATOM 1464 C CA . ARG B 1 21 ? 7.742 13.664 13.945 1 97.44 21 ARG B CA 1
ATOM 1465 C C . ARG B 1 21 ? 6.641 12.633 13.711 1 97.44 21 ARG B C 1
ATOM 1467 O O . ARG B 1 21 ? 5.758 12.844 12.875 1 97.44 21 ARG B O 1
ATOM 1474 N N . LEU B 1 22 ? 6.785 11.531 14.484 1 98.38 22 LEU B N 1
ATOM 1475 C CA . LEU B 1 22 ? 5.672 10.586 14.523 1 98.38 22 LEU B CA 1
ATOM 1476 C C . LEU B 1 22 ? 4.527 11.125 15.375 1 98.38 22 LEU B C 1
ATOM 1478 O O . LEU B 1 22 ? 4.766 11.812 16.375 1 98.38 22 LEU B O 1
ATOM 1482 N N . ALA B 1 23 ? 3.318 10.797 14.984 1 98.62 23 ALA B N 1
ATOM 1483 C CA . ALA B 1 23 ? 2.119 11.219 15.703 1 98.62 23 ALA B CA 1
ATOM 1484 C C . ALA B 1 23 ? 2.08 10.617 17.109 1 98.62 23 ALA B C 1
ATOM 1486 O O . ALA B 1 23 ? 2.691 9.578 17.359 1 98.62 23 ALA B O 1
ATOM 1487 N N . GLN B 1 24 ? 1.405 11.297 17.938 1 98.19 24 GLN B N 1
ATOM 1488 C CA . GLN B 1 24 ? 1.147 10.883 19.312 1 98.19 24 GLN B CA 1
ATOM 1489 C C . GLN B 1 24 ? -0.349 10.859 19.609 1 98.19 24 GLN B C 1
ATOM 1491 O O . GLN B 1 24 ? -1.146 11.422 18.859 1 98.19 24 GLN B O 1
ATOM 1496 N N . PRO B 1 25 ? -0.732 10.211 20.703 1 97.81 25 PRO B N 1
ATOM 1497 C CA . PRO B 1 25 ? -2.16 10.109 21.016 1 97.81 25 PRO B CA 1
ATOM 1498 C C . PRO B 1 25 ? -2.834 11.477 21.141 1 97.81 25 PRO B C 1
ATOM 1500 O O . PRO B 1 25 ? -3.98 11.641 20.703 1 97.81 25 PRO B O 1
ATOM 1503 N N . ASP B 1 26 ? -2.15 12.43 21.594 1 97.56 26 ASP B N 1
ATOM 1504 C CA . ASP B 1 26 ? -2.725 13.75 21.844 1 97.56 26 ASP B CA 1
ATOM 1505 C C . ASP B 1 26 ? -2.904 14.516 20.531 1 97.56 26 ASP B C 1
ATOM 1507 O O . ASP B 1 26 ? -3.514 15.594 20.516 1 97.56 26 ASP B O 1
ATOM 1511 N N . ASP B 1 27 ? -2.484 13.922 19.438 1 98.19 27 ASP B N 1
ATOM 1512 C CA . ASP B 1 27 ? -2.611 14.57 18.141 1 98.19 27 ASP B CA 1
ATOM 1513 C C . ASP B 1 27 ? -3.971 14.273 17.5 1 98.19 27 ASP B C 1
ATOM 1515 O O . ASP B 1 27 ? -4.277 14.766 16.422 1 98.19 27 ASP B O 1
ATOM 1519 N N . LEU B 1 28 ? -4.836 13.555 18.172 1 98.06 28 LEU B N 1
ATOM 1520 C CA . LEU B 1 28 ? -6.059 13.023 17.578 1 98.06 28 LEU B CA 1
ATOM 1521 C C . LEU B 1 28 ? -6.902 14.148 16.969 1 98.06 28 LEU B C 1
ATOM 1523 O O . LEU B 1 28 ? -7.285 14.086 15.805 1 98.06 28 LEU B O 1
ATOM 1527 N N . ASN B 1 29 ? -7.176 15.148 17.75 1 97.31 29 ASN B N 1
ATOM 1528 C CA . ASN B 1 29 ? -8.047 16.219 17.266 1 97.31 29 ASN B CA 1
ATOM 1529 C C . ASN B 1 29 ? -7.445 16.922 16.047 1 97.31 29 ASN B C 1
ATOM 1531 O O . ASN B 1 29 ? -8.156 17.234 15.102 1 97.31 29 ASN B O 1
ATOM 1535 N N . GLY B 1 30 ? -6.148 17.188 16.094 1 97.62 30 GLY B N 1
ATOM 1536 C CA . GLY B 1 30 ? -5.473 17.797 14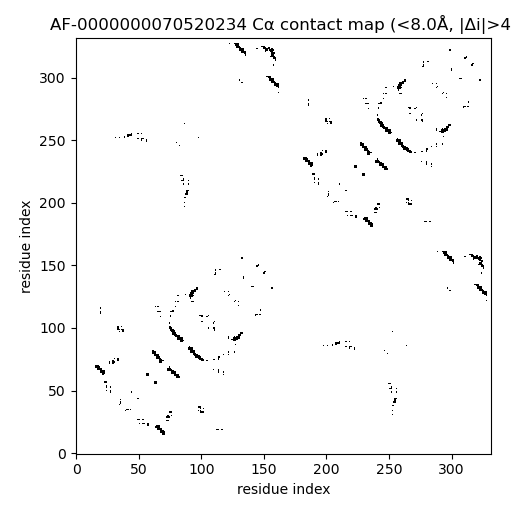.953 1 97.62 30 GLY B CA 1
ATOM 1537 C C . GLY B 1 30 ? -5.496 16.922 13.719 1 97.62 30 GLY B C 1
ATOM 1538 O O . GLY B 1 30 ? -5.699 17.422 12.609 1 97.62 30 GLY B O 1
ATOM 1539 N N . LEU B 1 31 ? -5.344 15.625 13.891 1 98.31 31 LEU B N 1
ATOM 1540 C CA . LEU B 1 31 ? -5.383 14.68 12.781 1 98.31 31 LEU B CA 1
ATOM 1541 C C . LEU B 1 31 ? -6.773 14.633 12.156 1 98.31 31 LEU B C 1
ATOM 1543 O O . LEU B 1 31 ? -6.906 14.664 10.93 1 98.31 31 LEU B O 1
ATOM 1547 N N . LEU B 1 32 ? -7.758 14.57 13.008 1 97.69 32 LEU B N 1
ATOM 1548 C CA . LEU B 1 32 ? -9.125 14.508 12.508 1 97.69 32 LEU B CA 1
ATOM 1549 C C . LEU B 1 32 ? -9.477 15.781 11.734 1 97.69 32 LEU B C 1
ATOM 1551 O O . LEU B 1 32 ? -10.18 15.719 10.727 1 97.69 32 LEU B O 1
ATOM 1555 N N . ALA B 1 33 ? -9.023 16.922 12.219 1 97.25 33 ALA B N 1
ATOM 1556 C CA . ALA B 1 33 ? -9.25 18.172 11.508 1 97.25 33 ALA B CA 1
ATOM 1557 C C . ALA B 1 33 ? -8.594 18.156 10.125 1 97.25 33 ALA B C 1
ATOM 1559 O O . ALA B 1 33 ? -9.195 18.594 9.141 1 97.25 33 ALA B O 1
ATOM 1560 N N . LEU B 1 34 ? -7.41 17.656 10.039 1 98.06 34 LEU B N 1
ATOM 1561 C CA . LEU B 1 34 ? -6.703 17.531 8.773 1 98.06 34 LEU B CA 1
ATOM 1562 C C . LEU B 1 34 ? -7.438 16.594 7.824 1 98.06 34 LEU B C 1
ATOM 1564 O O . LEU B 1 34 ? -7.594 16.891 6.637 1 98.06 34 LEU B O 1
ATOM 1568 N N . TYR B 1 35 ? -7.883 15.438 8.359 1 97.56 35 TYR B N 1
ATOM 1569 C CA . TYR B 1 35 ? -8.562 14.461 7.52 1 97.56 35 TYR B CA 1
ATOM 1570 C C . TYR B 1 35 ? -9.914 14.992 7.051 1 97.56 35 TYR B C 1
ATOM 1572 O O . TYR B 1 35 ? -10.375 14.656 5.957 1 97.56 35 TYR B O 1
ATOM 1580 N N . ARG B 1 36 ? -10.516 15.867 7.812 1 96.56 36 ARG B N 1
ATOM 1581 C CA . ARG B 1 36 ? -11.734 16.531 7.367 1 96.56 36 ARG B CA 1
ATOM 1582 C C . ARG B 1 36 ? -11.453 17.453 6.184 1 96.56 36 ARG B C 1
ATOM 1584 O O . ARG B 1 36 ? -12.273 17.578 5.273 1 96.56 36 ARG B O 1
ATOM 1591 N N . GLU B 1 37 ? -10.289 18.125 6.23 1 96.56 37 GLU B N 1
ATOM 1592 C CA . GLU B 1 37 ? -9.906 18.938 5.082 1 96.56 37 GLU B CA 1
ATOM 1593 C C . GLU B 1 37 ? -9.617 18.078 3.859 1 96.56 37 GLU B C 1
ATOM 1595 O O . GLU B 1 37 ? -9.938 18.453 2.732 1 96.56 37 GLU B O 1
ATOM 1600 N N . LEU B 1 38 ? -9.047 16.938 4.066 1 95.94 38 LEU B N 1
ATOM 1601 C CA . LEU B 1 38 ? -8.688 16.031 2.986 1 95.94 38 LEU B CA 1
ATOM 1602 C C . LEU B 1 38 ? -9.938 15.445 2.334 1 95.94 38 LEU B C 1
ATOM 1604 O O . LEU B 1 38 ? -10 15.305 1.109 1 95.94 38 LEU B O 1
ATOM 1608 N N . ARG B 1 39 ? -10.867 15.094 3.215 1 95.31 39 ARG B N 1
ATOM 1609 C CA . ARG B 1 39 ? -12.094 14.438 2.785 1 95.31 39 ARG B CA 1
ATOM 1610 C C . ARG B 1 39 ? -13.312 15.094 3.432 1 95.31 39 ARG B C 1
ATOM 1612 O O . ARG B 1 39 ? -13.969 14.492 4.289 1 95.31 39 ARG B O 1
ATOM 1619 N N . PRO B 1 40 ? -13.695 16.219 2.926 1 94.12 40 PRO B N 1
ATOM 1620 C CA . PRO B 1 40 ? -14.773 16.984 3.57 1 94.12 40 PRO B CA 1
ATOM 1621 C C . PRO B 1 40 ? -16.125 16.281 3.453 1 94.12 40 PRO B C 1
ATOM 1623 O O . PRO B 1 40 ? -17.031 16.562 4.242 1 94.12 40 PRO B O 1
ATOM 1626 N N . GLN B 1 41 ? -16.25 15.297 2.582 1 92.81 41 GLN B N 1
ATOM 1627 C CA . GLN B 1 41 ? -17.531 14.641 2.336 1 92.81 41 GLN B CA 1
ATOM 1628 C C . GLN B 1 41 ? -17.766 13.492 3.312 1 92.81 41 GLN B C 1
ATOM 1630 O O . GLN B 1 41 ? -18.875 12.984 3.438 1 92.81 41 GLN B O 1
ATOM 1635 N N . ASP B 1 42 ? -16.75 13.062 3.975 1 92.06 42 ASP B N 1
ATOM 1636 C CA . ASP B 1 42 ? -16.859 11.906 4.859 1 92.06 42 ASP B CA 1
ATOM 1637 C C . ASP B 1 42 ? -17.516 12.297 6.188 1 92.06 42 ASP B C 1
ATOM 1639 O O . ASP B 1 42 ? -17.25 13.375 6.719 1 92.06 42 ASP B O 1
ATOM 1643 N N . ALA B 1 43 ? -18.312 11.383 6.691 1 91.44 43 ALA B N 1
ATOM 1644 C CA . ALA B 1 43 ? -18.875 11.578 8.031 1 91.44 43 ALA B CA 1
ATOM 1645 C C . ALA B 1 43 ? -17.781 11.492 9.086 1 91.44 43 ALA B C 1
ATOM 1647 O O . ALA B 1 43 ? -16.844 10.703 8.961 1 91.44 43 ALA B O 1
ATOM 1648 N N . PRO B 1 44 ? -17.969 12.297 10.156 1 90.56 44 PRO B N 1
ATOM 1649 C CA . PRO B 1 44 ? -16.969 12.211 11.234 1 90.56 44 PRO B CA 1
ATOM 1650 C C . PRO B 1 44 ? -17.016 10.883 11.977 1 90.56 44 PRO B C 1
ATOM 1652 O O . PRO B 1 44 ? -18.094 10.281 12.117 1 90.56 44 PRO B O 1
ATOM 1655 N N . LEU B 1 45 ? -15.836 10.516 12.461 1 92.5 45 LEU B N 1
ATOM 1656 C CA . LEU B 1 45 ? -15.766 9.352 13.336 1 92.5 45 LEU B CA 1
ATOM 1657 C C . LEU B 1 45 ? -16.266 9.688 14.734 1 92.5 45 LEU B C 1
ATOM 1659 O O . LEU B 1 45 ? -16.094 10.805 15.211 1 92.5 45 LEU B O 1
ATOM 1663 N N . ARG B 1 46 ? -16.875 8.586 15.289 1 93.38 46 ARG B N 1
ATOM 1664 C CA . ARG B 1 46 ? -17.156 8.734 16.719 1 93.38 46 ARG B CA 1
ATOM 1665 C C . ARG B 1 46 ? -15.852 8.898 17.5 1 93.38 46 ARG B C 1
ATOM 1667 O O . ARG B 1 46 ? -14.867 8.219 17.234 1 93.38 46 ARG B O 1
ATOM 1674 N N . ALA B 1 47 ? -15.953 9.68 18.516 1 91.94 47 ALA B N 1
ATOM 1675 C CA . ALA B 1 47 ? -14.75 10.055 19.266 1 91.94 47 ALA B CA 1
ATOM 1676 C C . ALA B 1 47 ? -14.055 8.82 19.844 1 91.94 47 ALA B C 1
ATOM 1678 O O . ALA B 1 47 ? -12.836 8.68 19.703 1 91.94 47 ALA B O 1
ATOM 1679 N N . ASP B 1 48 ? -14.812 7.977 20.422 1 94.62 48 ASP B N 1
ATOM 1680 C CA . ASP B 1 48 ? -14.227 6.789 21.031 1 94.62 48 ASP B CA 1
ATOM 1681 C C . ASP B 1 48 ? -13.602 5.883 19.969 1 94.62 48 ASP B C 1
ATOM 1683 O O . ASP B 1 48 ? -12.531 5.305 20.188 1 94.62 48 ASP B O 1
ATOM 1687 N N . ASP B 1 49 ? -14.234 5.781 18.875 1 96.12 49 ASP B N 1
ATOM 1688 C CA . ASP B 1 49 ? -13.719 4.973 17.766 1 96.12 49 ASP B CA 1
ATOM 1689 C C . ASP B 1 49 ? -12.438 5.582 17.203 1 96.12 49 ASP B C 1
ATOM 1691 O O . ASP B 1 49 ? -11.484 4.859 16.891 1 96.12 49 ASP B O 1
ATOM 1695 N N . ALA B 1 50 ? -12.477 6.863 17.141 1 97.62 50 ALA B N 1
ATOM 1696 C CA . ALA B 1 50 ? -11.305 7.566 16.609 1 97.62 50 ALA B CA 1
ATOM 1697 C C . ALA B 1 50 ? -10.094 7.359 17.531 1 97.62 50 ALA B C 1
ATOM 1699 O O . ALA B 1 50 ? -8.984 7.102 17.047 1 97.62 50 ALA B O 1
ATOM 1700 N N . ARG B 1 51 ? -10.312 7.449 18.766 1 97.94 51 ARG B N 1
ATOM 1701 C CA . ARG B 1 51 ? -9.242 7.277 19.75 1 97.94 51 ARG B CA 1
ATOM 1702 C C . ARG B 1 51 ? -8.672 5.863 19.688 1 97.94 51 ARG B C 1
ATOM 1704 O O . ARG B 1 51 ? -7.453 5.676 19.688 1 97.94 51 ARG B O 1
ATOM 1711 N N . ARG B 1 52 ? -9.539 4.941 19.641 1 97.94 52 ARG B N 1
ATOM 1712 C CA . ARG B 1 52 ? -9.125 3.545 19.578 1 97.94 52 ARG B CA 1
ATOM 1713 C C . ARG B 1 52 ? -8.359 3.258 18.281 1 97.94 52 ARG B C 1
ATOM 1715 O O . ARG B 1 52 ? -7.34 2.572 18.297 1 97.94 52 ARG B O 1
ATOM 1722 N N . THR B 1 53 ? -8.883 3.781 17.25 1 98.25 53 THR B N 1
ATOM 1723 C CA . THR B 1 53 ? -8.242 3.58 15.945 1 98.25 53 THR B CA 1
ATOM 1724 C C . THR B 1 53 ? -6.848 4.191 15.93 1 98.25 53 THR B C 1
ATOM 1726 O O . THR B 1 53 ? -5.887 3.551 15.5 1 98.25 53 THR B O 1
ATOM 1729 N N . LEU B 1 54 ? -6.723 5.387 16.391 1 98.62 54 LEU B N 1
ATOM 1730 C CA . LEU B 1 54 ? -5.414 6.035 16.438 1 98.62 54 LEU B CA 1
ATOM 1731 C C . LEU B 1 54 ? -4.43 5.227 17.266 1 98.62 54 LEU B C 1
ATOM 1733 O O . LEU B 1 54 ? -3.287 5.012 16.859 1 98.62 54 LEU B O 1
ATOM 1737 N N . GLN B 1 55 ? -4.875 4.801 18.391 1 98.56 55 GLN B N 1
ATOM 1738 C CA . GLN B 1 55 ? -3.992 4.027 19.25 1 98.56 55 GLN B CA 1
ATOM 1739 C C . GLN B 1 55 ? -3.504 2.764 18.547 1 98.56 55 GLN B C 1
ATOM 1741 O O . GLN B 1 55 ? -2.326 2.41 18.641 1 98.56 55 GLN B O 1
ATOM 1746 N N . ARG B 1 56 ? -4.375 2.094 17.875 1 98.19 56 ARG B N 1
ATOM 1747 C CA . ARG B 1 56 ? -4.012 0.901 17.109 1 98.19 56 ARG B CA 1
ATOM 1748 C C . ARG B 1 56 ? -2.967 1.224 16.047 1 98.19 56 ARG B C 1
ATOM 1750 O O . ARG B 1 56 ? -2.021 0.459 15.852 1 98.19 56 ARG B O 1
ATOM 1757 N N . LEU B 1 57 ? -3.189 2.312 15.391 1 98.56 57 LEU B N 1
ATOM 1758 C CA . LEU B 1 57 ? -2.238 2.734 14.367 1 98.56 57 LEU B CA 1
ATOM 1759 C C . LEU B 1 57 ? -0.873 3.021 14.977 1 98.56 57 LEU B C 1
ATOM 1761 O O . LEU B 1 57 ? 0.155 2.607 14.438 1 98.56 57 LEU B O 1
ATOM 1765 N N . LEU B 1 58 ? -0.897 3.707 16.094 1 98.56 58 LEU B N 1
ATOM 1766 C CA . LEU B 1 58 ? 0.346 4.098 16.75 1 98.56 58 LEU B CA 1
ATOM 1767 C C . LEU B 1 58 ? 1.09 2.873 17.266 1 98.56 58 LEU B C 1
ATOM 1769 O O . LEU B 1 58 ? 2.322 2.863 17.312 1 98.56 58 LEU B O 1
ATOM 1773 N N . ASP B 1 59 ? 0.363 1.813 17.609 1 98.19 59 ASP B N 1
ATOM 1774 C CA . ASP B 1 59 ? 0.942 0.601 18.172 1 98.19 59 ASP B CA 1
ATOM 1775 C C . ASP B 1 59 ? 1.417 -0.35 17.078 1 98.19 59 ASP B C 1
ATOM 1777 O O . ASP B 1 59 ? 2.127 -1.319 17.359 1 98.19 59 ASP B O 1
ATOM 1781 N N . ASP B 1 60 ? 1.036 -0.156 15.906 1 98.19 60 ASP B N 1
ATOM 1782 C CA . ASP B 1 60 ? 1.373 -1.034 14.789 1 98.19 60 ASP B CA 1
ATOM 1783 C C . ASP B 1 60 ? 2.752 -0.7 14.227 1 98.19 60 ASP B C 1
ATOM 1785 O O . ASP B 1 60 ? 2.945 0.369 13.641 1 98.19 60 ASP B O 1
ATOM 1789 N N . PRO B 1 61 ? 3.703 -1.596 14.32 1 97.19 61 PRO B N 1
ATOM 1790 C CA . PRO B 1 61 ? 5.059 -1.289 13.859 1 97.19 61 PRO B CA 1
ATOM 1791 C C . PRO B 1 61 ? 5.141 -1.123 12.344 1 97.19 61 PRO B C 1
ATOM 1793 O O . PRO B 1 61 ? 6.141 -0.617 11.82 1 97.19 61 PRO B O 1
ATOM 1796 N N . ALA B 1 62 ? 4.129 -1.517 11.656 1 98.12 62 ALA B N 1
ATOM 1797 C CA . ALA B 1 62 ? 4.125 -1.412 10.203 1 98.12 62 ALA B CA 1
ATOM 1798 C C . ALA B 1 62 ? 3.572 -0.063 9.75 1 98.12 62 ALA B C 1
ATOM 1800 O O . ALA B 1 62 ? 3.596 0.258 8.562 1 98.12 62 ALA B O 1
ATOM 1801 N N . ILE B 1 63 ? 3.084 0.678 10.711 1 98.81 63 ILE B N 1
ATOM 1802 C CA . ILE B 1 63 ? 2.453 1.951 10.375 1 98.81 63 ILE B CA 1
ATOM 1803 C C . ILE B 1 63 ? 3.244 3.098 11 1 98.81 63 ILE B C 1
ATOM 1805 O O . ILE B 1 63 ? 3.578 3.057 12.188 1 98.81 63 ILE B O 1
ATOM 1809 N N . ARG B 1 64 ? 3.59 4.074 10.141 1 98.75 64 ARG B N 1
ATOM 1810 C CA . ARG B 1 64 ? 4.203 5.316 10.594 1 98.75 64 ARG B CA 1
ATOM 1811 C C . ARG B 1 64 ? 3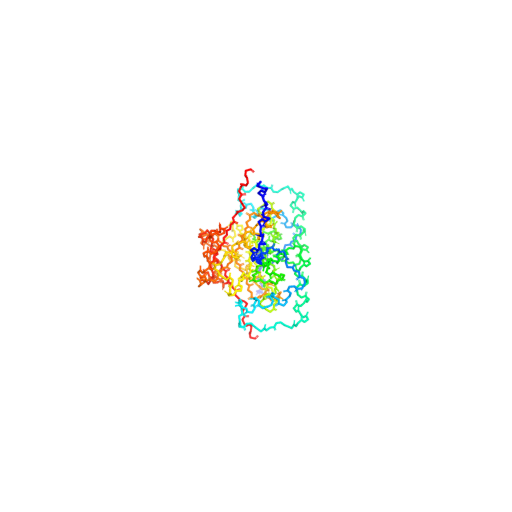.334 6.52 10.234 1 98.75 64 ARG B C 1
ATOM 1813 O O . ARG B 1 64 ? 3.309 6.949 9.078 1 98.75 64 ARG B O 1
ATOM 1820 N N . LEU B 1 65 ? 2.645 7 11.203 1 98.75 65 LEU B N 1
ATOM 1821 C CA . LEU B 1 65 ? 1.867 8.227 11.031 1 98.75 65 LEU B CA 1
ATOM 1822 C C . LEU B 1 65 ? 2.721 9.453 11.312 1 98.75 65 LEU B C 1
ATOM 1824 O O . LEU B 1 65 ? 3.064 9.727 12.461 1 98.75 65 LEU B O 1
ATOM 1828 N N . VAL B 1 66 ? 3.029 10.203 10.258 1 98.75 66 VAL B N 1
ATOM 1829 C CA . VAL B 1 66 ? 3.936 11.344 10.344 1 98.75 66 VAL B CA 1
ATOM 1830 C C . VAL B 1 66 ? 3.129 12.633 10.438 1 98.75 66 VAL B C 1
ATOM 1832 O O . VAL B 1 66 ? 2.129 12.805 9.734 1 98.75 66 VAL B O 1
ATOM 1835 N N . VAL B 1 67 ? 3.6 13.578 11.281 1 98.56 67 VAL B N 1
ATOM 1836 C CA . VAL B 1 67 ? 2.959 14.883 11.367 1 98.56 67 VAL B CA 1
ATOM 1837 C C . VAL B 1 67 ? 4.016 15.984 11.305 1 98.56 67 VAL B C 1
ATOM 1839 O O . VAL B 1 67 ? 5.156 15.781 11.734 1 98.56 67 VAL B O 1
ATOM 1842 N N . GLU B 1 68 ? 3.637 17.031 10.633 1 98.38 68 GLU B N 1
ATOM 1843 C CA . GLU B 1 68 ? 4.266 18.328 10.859 1 98.38 68 GLU B CA 1
ATOM 1844 C C . GLU B 1 68 ? 3.543 19.109 11.953 1 98.38 68 GLU B C 1
ATOM 1846 O O . GLU B 1 68 ? 2.34 19.359 11.852 1 98.38 68 GLU B O 1
ATOM 1851 N N . ALA B 1 69 ? 4.332 19.469 12.977 1 97.38 69 ALA B N 1
ATOM 1852 C CA . ALA B 1 69 ? 3.684 20.125 14.109 1 97.38 69 ALA B CA 1
ATOM 1853 C C . ALA B 1 69 ? 4.211 21.531 14.312 1 97.38 69 ALA B C 1
ATOM 1855 O O . ALA B 1 69 ? 5.422 21.766 14.258 1 97.38 69 ALA B O 1
ATOM 1856 N N . LYS B 1 70 ? 3.307 22.453 14.445 1 95.69 70 LYS B N 1
ATOM 1857 C CA . LYS B 1 70 ? 3.588 23.797 14.906 1 95.69 70 LYS B CA 1
ATOM 1858 C C . LYS B 1 70 ? 3.057 24.016 16.328 1 95.69 70 LYS B C 1
ATOM 1860 O O . LYS B 1 70 ? 1.854 23.906 16.562 1 95.69 70 LYS B O 1
ATOM 1865 N N . GLU B 1 71 ? 3.939 24.328 17.281 1 90.81 71 GLU B N 1
ATOM 1866 C CA . GLU B 1 71 ? 3.555 24.469 18.688 1 90.81 71 GLU B CA 1
ATOM 1867 C C . GLU B 1 71 ? 2.76 23.266 19.156 1 90.81 71 GLU B C 1
ATOM 1869 O O . GLU B 1 71 ? 1.681 23.422 19.734 1 90.81 71 GLU B O 1
ATOM 1874 N N . GLU B 1 72 ? 3.09 22.078 18.781 1 89.75 72 GLU B N 1
ATOM 1875 C CA . GLU B 1 72 ? 2.584 20.781 19.219 1 89.75 72 GLU B CA 1
ATOM 1876 C C . GLU B 1 72 ? 1.275 20.438 18.5 1 89.75 72 GLU B C 1
ATOM 1878 O O . GLU B 1 72 ? 0.649 19.422 18.812 1 89.75 72 GLU B O 1
ATOM 1883 N N . HIS B 1 73 ? 0.881 21.297 17.594 1 94.94 73 HIS B N 1
ATOM 1884 C CA . HIS B 1 73 ? -0.343 21.047 16.828 1 94.94 73 HIS B CA 1
ATOM 1885 C C . HIS B 1 73 ? -0.032 20.531 15.43 1 94.94 73 HIS B C 1
ATOM 1887 O O . HIS B 1 73 ? 0.747 21.156 14.703 1 94.94 73 HIS B O 1
ATOM 1893 N N . PRO B 1 74 ? -0.654 19.438 15.078 1 98.25 74 PRO B N 1
ATOM 1894 C CA . PRO B 1 74 ? -0.439 18.938 13.711 1 98.25 74 PRO B CA 1
ATOM 1895 C C . PRO B 1 74 ? -0.979 19.906 12.656 1 98.25 74 PRO B C 1
ATOM 1897 O O . PRO B 1 74 ? -2.135 20.328 12.727 1 98.25 74 PRO B O 1
ATOM 1900 N N . ILE B 1 75 ? -0.118 20.234 11.664 1 98.25 75 ILE B N 1
ATOM 1901 C CA . ILE B 1 75 ? -0.558 21.109 10.586 1 98.25 75 ILE B CA 1
ATOM 1902 C C . ILE B 1 75 ? -0.485 20.375 9.25 1 98.25 75 ILE B C 1
ATOM 1904 O O . ILE B 1 75 ? -0.99 20.859 8.234 1 98.25 75 ILE B O 1
ATOM 1908 N N . ALA B 1 76 ? 0.151 19.234 9.188 1 98.75 76 ALA B N 1
ATOM 1909 C CA . ALA B 1 76 ? 0.202 18.328 8.047 1 98.75 76 ALA B CA 1
ATOM 1910 C C . ALA B 1 76 ? 0.402 16.875 8.492 1 98.75 76 ALA B C 1
ATOM 1912 O O . ALA B 1 76 ? 0.906 16.625 9.594 1 98.75 76 ALA B O 1
ATOM 1913 N N . THR B 1 77 ? -0.029 15.977 7.648 1 98.81 77 THR B N 1
ATOM 1914 C CA . THR B 1 77 ? 0.169 14.57 7.996 1 98.81 77 THR B CA 1
ATOM 1915 C C . THR B 1 77 ? 0.234 13.711 6.742 1 98.81 77 THR B C 1
ATOM 1917 O O . THR B 1 77 ? -0.239 14.109 5.676 1 98.81 77 THR B O 1
ATOM 1920 N N . CYS B 1 78 ? 0.872 12.602 6.848 1 98.75 78 CYS B N 1
ATOM 1921 C CA . CYS B 1 78 ? 0.81 11.477 5.918 1 98.75 78 CYS B CA 1
ATOM 1922 C C . CYS B 1 78 ? 1.021 10.156 6.645 1 98.75 78 CYS B C 1
ATOM 1924 O O . CYS B 1 78 ? 1.535 10.133 7.766 1 98.75 78 CYS B O 1
ATOM 1926 N N . MET B 1 79 ? 0.573 9.172 6.051 1 98.88 79 MET B N 1
ATOM 1927 C CA . MET B 1 79 ? 0.769 7.836 6.605 1 98.88 79 MET B CA 1
ATOM 1928 C C . MET B 1 79 ? 1.697 7.008 5.723 1 98.88 79 MET B C 1
ATOM 1930 O O . MET B 1 79 ? 1.521 6.961 4.504 1 98.88 79 MET B O 1
ATOM 1934 N N . LEU B 1 80 ? 2.725 6.41 6.305 1 98.94 80 LEU B N 1
ATOM 1935 C CA . LEU B 1 80 ? 3.617 5.445 5.668 1 98.94 80 LEU B CA 1
ATOM 1936 C C . LEU B 1 80 ? 3.33 4.031 6.16 1 98.94 80 LEU B C 1
ATOM 1938 O O . LEU B 1 80 ? 3.396 3.764 7.363 1 98.94 80 LEU B O 1
ATOM 1942 N N . ALA B 1 81 ? 2.912 3.193 5.285 1 98.94 81 ALA B N 1
ATOM 1943 C CA . ALA B 1 81 ? 2.768 1.772 5.594 1 98.94 81 ALA B CA 1
ATOM 1944 C C . ALA B 1 81 ? 3.967 0.976 5.086 1 98.94 81 ALA B C 1
ATOM 1946 O O . ALA B 1 81 ? 4.387 1.141 3.938 1 98.94 81 ALA B O 1
ATOM 1947 N N . LEU B 1 82 ? 4.562 0.164 5.945 1 98.88 82 LEU B N 1
ATOM 1948 C CA . LEU B 1 82 ? 5.652 -0.742 5.609 1 98.88 82 LEU B CA 1
ATOM 1949 C C . LEU B 1 82 ? 5.129 -2.145 5.324 1 98.88 82 LEU B C 1
ATOM 1951 O O . LEU B 1 82 ? 4.578 -2.799 6.211 1 98.88 82 LEU B O 1
ATOM 1955 N N . ILE B 1 83 ? 5.273 -2.584 4.105 1 98.81 83 ILE B N 1
ATOM 1956 C CA . ILE B 1 83 ? 4.656 -3.832 3.674 1 98.81 83 ILE B CA 1
ATOM 1957 C C . ILE B 1 83 ? 5.738 -4.879 3.416 1 98.81 83 ILE B C 1
ATOM 1959 O O . ILE B 1 83 ? 6.574 -4.711 2.525 1 98.81 83 ILE B O 1
ATOM 1963 N N . PRO B 1 84 ? 5.711 -5.957 4.195 1 98.38 84 PRO B N 1
ATOM 1964 C CA . PRO B 1 84 ? 6.684 -7.027 3.965 1 98.38 84 PRO B CA 1
ATOM 1965 C C . PRO B 1 84 ? 6.398 -7.82 2.689 1 98.38 84 PRO B C 1
ATOM 1967 O O . PRO B 1 84 ? 5.34 -7.656 2.08 1 98.38 84 PRO B O 1
ATOM 1970 N N . GLY B 1 85 ? 7.363 -8.586 2.26 1 96.62 85 GLY B N 1
ATOM 1971 C CA . GLY B 1 85 ? 7.18 -9.438 1.095 1 96.62 85 GLY B CA 1
ATOM 1972 C C . GLY B 1 85 ? 8.242 -10.516 0.969 1 96.62 85 GLY B C 1
ATOM 1973 O O . GLY B 1 85 ? 9.219 -10.523 1.728 1 96.62 85 GLY B O 1
ATOM 1974 N N . LEU B 1 86 ? 7.988 -11.344 0.041 1 96.69 86 LEU B N 1
ATOM 1975 C CA . LEU B 1 86 ? 8.898 -12.445 -0.234 1 96.69 86 LEU B CA 1
ATOM 1976 C C . LEU B 1 86 ? 9.711 -12.18 -1.502 1 96.69 86 LEU B C 1
ATOM 1978 O O . LEU B 1 86 ? 10.797 -12.727 -1.674 1 96.69 86 LEU B O 1
ATOM 1982 N N . ALA B 1 87 ? 9.148 -11.383 -2.33 1 94.06 87 ALA B N 1
ATOM 1983 C CA . ALA B 1 87 ? 9.859 -10.969 -3.539 1 94.06 87 ALA B CA 1
ATOM 1984 C C . ALA B 1 87 ? 10.938 -9.945 -3.221 1 94.06 87 ALA B C 1
ATOM 1986 O O . ALA B 1 87 ? 11.102 -9.547 -2.064 1 94.06 87 ALA B O 1
ATOM 1987 N N . HIS B 1 88 ? 11.781 -9.57 -4.156 1 94.25 88 HIS B N 1
ATOM 1988 C CA . HIS B 1 88 ? 12.812 -8.547 -4.012 1 94.25 88 HIS B CA 1
ATOM 1989 C C . HIS B 1 88 ? 13.703 -8.836 -2.807 1 94.25 88 HIS B C 1
ATOM 1991 O O . HIS B 1 88 ? 13.922 -7.965 -1.963 1 94.25 88 HIS B O 1
ATOM 1997 N N . GLN B 1 89 ? 14.188 -10.062 -2.635 1 93.69 89 GLN B N 1
ATOM 1998 C CA . GLN B 1 89 ? 15.078 -10.492 -1.561 1 93.69 89 GLN B CA 1
ATOM 1999 C C . GLN B 1 89 ? 14.438 -10.273 -0.194 1 93.69 89 GLN B C 1
ATOM 2001 O O . GLN B 1 89 ? 15.125 -9.938 0.774 1 93.69 89 GLN B O 1
ATOM 2006 N N . ALA B 1 90 ? 13.141 -10.32 -0.092 1 96.12 90 ALA B N 1
ATOM 2007 C CA . ALA B 1 90 ? 12.328 -10.242 1.121 1 96.12 90 ALA B CA 1
ATOM 2008 C C . ALA B 1 90 ? 12.375 -8.844 1.728 1 96.12 90 ALA B C 1
ATOM 2010 O O . ALA B 1 90 ? 12.141 -8.672 2.926 1 96.12 90 ALA B O 1
ATOM 2011 N N . GLN B 1 91 ? 12.797 -7.863 0.901 1 96.69 91 GLN B N 1
ATOM 2012 C CA . GLN B 1 91 ? 12.766 -6.48 1.364 1 96.69 91 GLN B CA 1
ATOM 2013 C C . GLN B 1 91 ? 11.344 -5.918 1.312 1 96.69 91 GLN B C 1
ATOM 2015 O O . GLN B 1 91 ? 10.602 -6.191 0.372 1 96.69 91 GLN B O 1
ATOM 2020 N N . PRO B 1 92 ? 11.016 -5.141 2.35 1 98.31 92 PRO B N 1
ATOM 2021 C CA . PRO B 1 92 ? 9.703 -4.496 2.318 1 98.31 92 PRO B CA 1
ATOM 2022 C C . PRO B 1 92 ? 9.641 -3.324 1.341 1 98.31 92 PRO B C 1
ATOM 2024 O O . PRO B 1 92 ? 10.68 -2.885 0.833 1 98.31 92 PRO B O 1
ATOM 2027 N N . PHE B 1 93 ? 8.438 -2.881 1.033 1 98.69 93 PHE B N 1
ATOM 2028 C CA . PHE B 1 93 ? 8.219 -1.617 0.34 1 98.69 93 PHE B CA 1
ATOM 2029 C C . PHE B 1 93 ? 7.25 -0.732 1.119 1 98.69 93 PHE B C 1
ATOM 2031 O O . PHE B 1 93 ? 6.574 -1.201 2.037 1 98.69 93 PHE B O 1
ATOM 2038 N N . GLY B 1 94 ? 7.297 0.534 0.779 1 98.88 94 GLY B N 1
ATOM 2039 C CA . GLY B 1 94 ? 6.465 1.496 1.485 1 98.88 94 GLY B CA 1
ATOM 2040 C C . GLY B 1 94 ? 5.32 2.027 0.643 1 98.88 94 GLY B C 1
ATOM 2041 O O . GLY B 1 94 ? 5.445 2.146 -0.578 1 98.88 94 GLY B O 1
ATOM 2042 N N . VAL B 1 95 ? 4.219 2.369 1.321 1 98.94 95 VAL B N 1
ATOM 2043 C CA . VAL B 1 95 ? 3.09 3.045 0.689 1 98.94 95 VAL B CA 1
ATOM 2044 C C . VAL B 1 95 ? 2.742 4.309 1.471 1 98.94 95 VAL B C 1
ATOM 2046 O O . VAL B 1 95 ? 2.574 4.266 2.691 1 98.94 95 VAL B O 1
ATOM 2049 N N . ILE B 1 96 ? 2.676 5.375 0.75 1 98.94 96 ILE B N 1
ATOM 2050 C CA . ILE B 1 96 ? 2.258 6.629 1.366 1 98.94 96 ILE B CA 1
ATOM 2051 C C . ILE B 1 96 ? 0.812 6.938 0.984 1 98.94 96 ILE B C 1
ATOM 2053 O O . ILE B 1 96 ? 0.427 6.797 -0.179 1 98.94 96 ILE B O 1
ATOM 2057 N N . GLU B 1 97 ? 0.026 7.305 1.974 1 98.38 97 GLU B N 1
ATOM 2058 C CA . GLU B 1 97 ? -1.381 7.645 1.787 1 98.38 97 GLU B CA 1
ATOM 2059 C C . GLU B 1 97 ? -1.796 8.797 2.695 1 98.38 97 GLU B C 1
ATOM 2061 O O . GLU B 1 97 ? -1.064 9.164 3.617 1 98.38 97 GLU B O 1
ATOM 2066 N N . HIS B 1 98 ? -2.885 9.484 2.385 1 97.88 98 HIS B N 1
ATOM 2067 C CA . HIS B 1 98 ? -3.557 10.477 3.215 1 97.88 98 HIS B CA 1
ATOM 2068 C C . HIS B 1 98 ? -2.652 11.672 3.482 1 97.88 98 HIS B C 1
ATOM 2070 O O . HIS B 1 98 ? -2.527 12.117 4.625 1 97.88 98 HIS B O 1
ATOM 2076 N N . VAL B 1 99 ? -2.047 12.156 2.438 1 98.44 99 VAL B N 1
ATOM 2077 C CA . VAL B 1 99 ? -1.18 13.328 2.514 1 98.44 99 VAL B CA 1
ATOM 2078 C C . VAL B 1 99 ? -2.025 14.594 2.5 1 98.44 99 VAL B C 1
ATOM 2080 O O . VAL B 1 99 ? -2.775 14.836 1.553 1 98.44 99 VAL B O 1
ATOM 2083 N N . VAL B 1 100 ? -1.871 15.391 3.572 1 98.31 100 VAL B N 1
ATOM 2084 C CA . VAL B 1 100 ? -2.654 16.625 3.629 1 98.31 100 VAL B CA 1
ATOM 2085 C C . VAL B 1 100 ? -1.92 17.672 4.465 1 98.31 100 VAL B C 1
ATOM 2087 O O . VAL B 1 100 ? -1.328 17.344 5.496 1 98.31 100 VAL B O 1
ATOM 2090 N N . THR B 1 101 ? -1.851 18.812 3.988 1 98.31 101 THR B N 1
ATOM 2091 C CA . THR B 1 101 ? -1.383 20 4.695 1 98.31 101 THR B CA 1
ATOM 2092 C C . THR B 1 101 ? -2.527 20.984 4.906 1 98.31 101 THR B C 1
ATOM 2094 O O . THR B 1 101 ? -3.285 21.281 3.977 1 98.31 101 THR B O 1
ATOM 2097 N N . ALA B 1 102 ? -2.633 21.469 6.16 1 98.12 102 ALA B N 1
ATOM 2098 C CA . ALA B 1 102 ? -3.66 22.469 6.43 1 98.12 102 ALA B CA 1
ATOM 2099 C C . ALA B 1 102 ? -3.535 23.656 5.477 1 98.12 102 ALA B C 1
ATOM 2101 O O . ALA B 1 102 ? -2.426 24.094 5.16 1 98.12 102 ALA B O 1
ATOM 2102 N N . GLU B 1 103 ? -4.648 24.234 5.098 1 96.88 103 GLU B N 1
ATOM 2103 C CA . GLU B 1 103 ? -4.746 25.234 4.043 1 96.88 103 GLU B CA 1
ATOM 2104 C C . GLU B 1 103 ? -3.822 26.422 4.32 1 96.88 103 GLU B C 1
ATOM 2106 O O . GLU B 1 103 ? -3.08 26.859 3.438 1 96.88 103 GLU B O 1
ATOM 2111 N N . PRO B 1 104 ? -3.723 26.953 5.539 1 95.88 104 PRO B N 1
ATOM 2112 C CA . PRO B 1 104 ? -2.889 28.125 5.797 1 95.88 104 PRO B CA 1
ATOM 2113 C C . PRO B 1 104 ? -1.397 27.828 5.66 1 95.88 104 PRO B C 1
ATOM 2115 O O . PRO B 1 104 ? -0.586 28.75 5.586 1 95.88 104 PRO B O 1
ATOM 2118 N N . TYR B 1 105 ? -1.031 26.609 5.598 1 95.38 105 TYR B N 1
ATOM 2119 C CA . TYR B 1 105 ? 0.385 26.266 5.637 1 95.38 105 TYR B CA 1
ATOM 2120 C C . TYR B 1 105 ? 0.837 25.672 4.309 1 95.38 105 TYR B C 1
ATOM 2122 O O . TYR B 1 105 ? 1.96 25.172 4.191 1 95.38 105 TYR B O 1
ATOM 2130 N N . ARG B 1 106 ? -0.005 25.672 3.334 1 95.12 106 ARG B N 1
ATOM 2131 C CA . ARG B 1 106 ? 0.326 25.156 2.014 1 95.12 106 ARG B CA 1
ATOM 2132 C C . ARG B 1 106 ? 1.243 26.109 1.259 1 95.12 106 ARG B C 1
ATOM 2134 O O . ARG B 1 106 ? 1.227 27.312 1.506 1 95.12 106 ARG B O 1
ATOM 2141 N N . GLY B 1 107 ? 2.062 25.531 0.452 1 91.25 107 GLY B N 1
ATOM 2142 C CA . GLY B 1 107 ? 2.93 26.344 -0.383 1 91.25 107 GLY B CA 1
ATOM 2143 C C . GLY B 1 107 ? 4.16 26.844 0.346 1 91.25 107 GLY B C 1
ATOM 2144 O O . GLY B 1 107 ? 4.848 27.75 -0.133 1 91.25 107 GLY B O 1
ATOM 2145 N N . HIS B 1 108 ? 4.5 26.25 1.5 1 90.25 108 HIS B N 1
ATOM 2146 C CA . HIS B 1 108 ? 5.621 26.734 2.303 1 90.25 108 HIS B CA 1
ATOM 2147 C C . HIS B 1 108 ? 6.641 25.625 2.539 1 90.25 108 HIS B C 1
ATOM 2149 O O . HIS B 1 108 ? 7.453 25.703 3.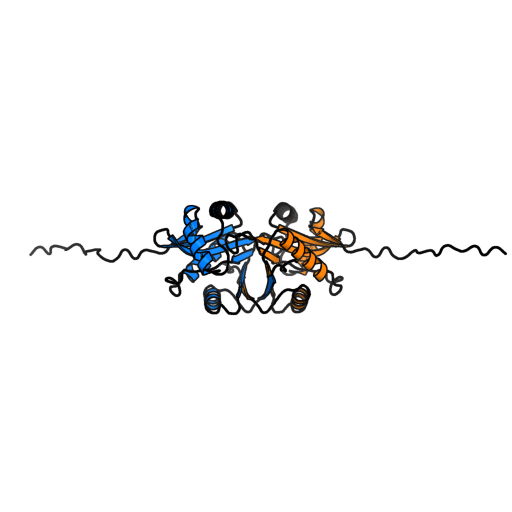461 1 90.25 108 HIS B O 1
ATOM 2155 N N . GLY B 1 109 ? 6.496 24.562 1.843 1 94.5 109 GLY B N 1
ATOM 2156 C CA . GLY B 1 109 ? 7.484 23.5 1.929 1 94.5 109 GLY B CA 1
ATOM 2157 C C . GLY B 1 109 ? 7.191 22.516 3.035 1 94.5 109 GLY B C 1
ATOM 2158 O O . GLY B 1 109 ? 7.957 21.562 3.25 1 94.5 109 GLY B O 1
ATOM 2159 N N . VAL B 1 110 ? 6.137 22.656 3.693 1 96.31 110 VAL B N 1
ATOM 2160 C CA . VAL B 1 110 ? 5.77 21.812 4.828 1 96.31 110 VAL B CA 1
ATOM 2161 C C . VAL B 1 110 ? 5.586 20.359 4.363 1 96.31 110 VAL B C 1
ATOM 2163 O O . VAL B 1 110 ? 6.16 19.438 4.949 1 96.31 110 VAL B O 1
ATOM 2166 N N . ALA B 1 111 ? 4.891 20.203 3.312 1 98.12 111 ALA B N 1
ATOM 2167 C CA . ALA B 1 111 ? 4.594 18.859 2.812 1 98.12 111 ALA B CA 1
ATOM 2168 C C . ALA B 1 111 ? 5.855 18.172 2.299 1 98.12 111 ALA B C 1
ATOM 2170 O O . ALA B 1 111 ? 6.039 16.969 2.49 1 98.12 111 ALA B O 1
ATOM 2171 N N . LEU B 1 112 ? 6.68 18.938 1.646 1 98.06 112 LEU B N 1
ATOM 2172 C CA . LEU B 1 112 ? 7.914 18.375 1.122 1 98.06 112 LEU B CA 1
ATOM 2173 C C . LEU B 1 112 ? 8.781 17.828 2.252 1 98.06 112 LEU B C 1
ATOM 2175 O O . LEU B 1 112 ? 9.273 16.703 2.172 1 98.06 112 LEU B O 1
ATOM 2179 N N . ALA B 1 113 ? 8.977 18.578 3.297 1 97.31 113 ALA B N 1
ATOM 2180 C CA . ALA B 1 113 ? 9.742 18.141 4.457 1 97.31 113 ALA B CA 1
ATOM 2181 C C . ALA B 1 113 ? 9.133 16.875 5.07 1 97.31 113 ALA B C 1
ATOM 2183 O O . ALA B 1 113 ? 9.859 15.953 5.453 1 97.31 113 ALA B O 1
ATOM 2184 N N . MET B 1 114 ? 7.871 16.844 5.133 1 98.38 114 MET B N 1
ATOM 2185 C CA . MET B 1 114 ? 7.129 15.719 5.688 1 98.38 114 MET B CA 1
ATOM 2186 C C . MET B 1 114 ? 7.363 14.453 4.859 1 98.38 114 MET B C 1
ATOM 2188 O O . MET B 1 114 ? 7.676 13.398 5.41 1 98.38 114 MET B O 1
ATOM 2192 N N . ILE B 1 115 ? 7.242 14.57 3.535 1 98.75 115 ILE B N 1
ATOM 2193 C CA . ILE B 1 115 ? 7.426 13.438 2.631 1 98.75 115 ILE B CA 1
ATOM 2194 C C . ILE B 1 115 ? 8.875 12.953 2.695 1 98.75 115 ILE B C 1
ATOM 2196 O O . ILE B 1 115 ? 9.133 11.75 2.734 1 98.75 115 ILE B O 1
ATOM 2200 N N . GLU B 1 116 ? 9.82 13.844 2.77 1 98.44 116 GLU B N 1
ATOM 2201 C CA . GLU B 1 116 ? 11.227 13.469 2.873 1 98.44 116 GLU B CA 1
ATOM 2202 C C . GLU B 1 116 ? 11.508 12.719 4.172 1 98.44 116 GLU B C 1
ATOM 2204 O O . GLU B 1 116 ? 12.273 11.75 4.18 1 98.44 116 GLU B O 1
ATOM 2209 N N . TYR B 1 117 ? 10.914 13.188 5.188 1 98.62 117 TYR B N 1
ATOM 2210 C CA . TYR B 1 117 ? 11.047 12.484 6.457 1 98.62 117 TYR B CA 1
ATOM 2211 C C . TYR B 1 117 ? 10.469 11.078 6.371 1 98.62 117 TYR B C 1
ATOM 2213 O O . TYR B 1 117 ? 11.094 10.117 6.828 1 98.62 117 TYR B O 1
ATOM 2221 N N . ALA B 1 118 ? 9.281 10.906 5.797 1 98.81 118 ALA B N 1
ATOM 2222 C CA . ALA B 1 118 ? 8.656 9.602 5.605 1 98.81 118 ALA B CA 1
ATOM 2223 C C . ALA B 1 118 ? 9.547 8.688 4.77 1 98.81 118 ALA B C 1
ATOM 2225 O O . ALA B 1 118 ? 9.664 7.492 5.062 1 98.81 118 ALA B O 1
ATOM 2226 N N . LEU B 1 119 ? 10.156 9.242 3.754 1 98.75 119 LEU B N 1
ATOM 2227 C CA . LEU B 1 119 ? 11.055 8.469 2.908 1 98.75 119 LEU B CA 1
ATOM 2228 C C . LEU B 1 119 ? 12.273 7.992 3.699 1 98.75 119 LEU B C 1
ATOM 2230 O O . LEU B 1 119 ? 12.703 6.848 3.551 1 98.75 119 LEU B O 1
ATOM 2234 N N . GLN B 1 120 ? 12.812 8.836 4.527 1 98.31 120 GLN B N 1
ATOM 2235 C CA . GLN B 1 120 ? 13.938 8.43 5.371 1 98.31 120 GLN B CA 1
ATOM 2236 C C . GLN B 1 120 ? 13.547 7.273 6.285 1 98.31 120 GLN B C 1
ATOM 2238 O O . GLN B 1 120 ? 14.328 6.336 6.469 1 98.31 120 GLN B O 1
ATOM 2243 N N . LEU B 1 121 ? 12.398 7.371 6.863 1 98.56 121 LEU B N 1
ATOM 2244 C CA . LEU B 1 121 ? 11.906 6.281 7.703 1 98.56 121 LEU B CA 1
ATOM 2245 C C . LEU B 1 121 ? 11.82 4.984 6.91 1 98.56 121 LEU B C 1
ATOM 2247 O O . LEU B 1 121 ? 12.227 3.926 7.395 1 98.56 121 LEU B O 1
ATOM 2251 N N . ALA B 1 122 ? 11.281 5.047 5.703 1 98.75 122 ALA B N 1
ATOM 2252 C CA . ALA B 1 122 ? 11.141 3.871 4.848 1 98.75 122 ALA B CA 1
ATOM 2253 C C . ALA B 1 122 ? 12.5 3.238 4.555 1 98.75 122 ALA B C 1
ATOM 2255 O O . ALA B 1 122 ? 12.648 2.02 4.645 1 98.75 122 ALA B O 1
ATOM 2256 N N . TRP B 1 123 ? 13.469 4.094 4.242 1 98.38 123 TRP B N 1
ATOM 2257 C CA . TRP B 1 123 ? 14.797 3.6 3.912 1 98.38 123 TRP B CA 1
ATOM 2258 C C . TRP B 1 123 ? 15.469 2.979 5.137 1 98.38 123 TRP B C 1
ATOM 2260 O O . TRP B 1 123 ? 16.109 1.929 5.035 1 98.38 123 TRP B O 1
ATOM 2270 N N . ARG B 1 124 ? 15.273 3.559 6.266 1 97.69 124 ARG B N 1
ATOM 2271 C CA . ARG B 1 124 ? 15.844 3.029 7.5 1 97.69 124 ARG B CA 1
ATOM 2272 C C . ARG B 1 124 ? 15.242 1.671 7.844 1 97.69 124 ARG B C 1
ATOM 2274 O O . ARG B 1 124 ? 15.883 0.849 8.5 1 97.69 124 ARG B O 1
ATOM 2281 N N . LYS B 1 125 ? 14.047 1.44 7.359 1 97.88 125 LYS B N 1
ATOM 2282 C CA . LYS B 1 125 ? 13.367 0.178 7.633 1 97.88 125 LYS B CA 1
ATOM 2283 C C . LYS B 1 125 ? 13.625 -0.84 6.527 1 97.88 125 LYS B C 1
ATOM 2285 O O . LYS B 1 125 ? 13.023 -1.914 6.512 1 97.88 125 LYS B O 1
ATOM 2290 N N . GLY B 1 126 ? 14.43 -0.433 5.535 1 97.44 126 GLY B N 1
ATOM 2291 C CA . GLY B 1 126 ? 14.914 -1.383 4.547 1 97.44 126 GLY B CA 1
ATOM 2292 C C . GLY B 1 126 ? 14.023 -1.479 3.326 1 97.44 126 GLY B C 1
ATOM 2293 O O . GLY B 1 126 ? 14.133 -2.424 2.541 1 97.44 126 GLY B O 1
ATOM 2294 N N . CYS B 1 127 ? 13.102 -0.582 3.141 1 98.44 127 CYS B N 1
ATOM 2295 C CA . CYS B 1 127 ? 12.25 -0.609 1.958 1 98.44 127 CYS B CA 1
ATOM 2296 C C . CYS B 1 127 ? 13.07 -0.424 0.687 1 98.44 127 CYS B C 1
ATOM 2298 O O . CYS B 1 127 ? 13.961 0.422 0.639 1 98.44 127 CYS B O 1
ATOM 2300 N N . TYR B 1 128 ? 12.719 -1.217 -0.35 1 97.44 128 TYR B N 1
ATOM 2301 C CA . TYR B 1 128 ? 13.438 -1.085 -1.611 1 97.44 128 TYR B CA 1
ATOM 2302 C C . TYR B 1 128 ? 12.812 -0.013 -2.492 1 97.44 128 TYR B C 1
ATOM 2304 O O . TYR B 1 128 ? 13.438 0.47 -3.438 1 97.44 128 TYR B O 1
ATOM 2312 N N . LYS B 1 129 ? 11.57 0.331 -2.189 1 98.44 129 LYS B N 1
ATOM 2313 C CA . LYS B 1 129 ? 10.852 1.399 -2.875 1 98.44 129 LYS B CA 1
ATOM 2314 C C . LYS B 1 129 ? 9.719 1.94 -2.008 1 98.44 129 LYS B C 1
ATOM 2316 O O . LYS B 1 129 ? 9.328 1.311 -1.023 1 98.44 129 LYS B O 1
ATOM 2321 N N . VAL B 1 130 ? 9.305 3.111 -2.342 1 98.88 130 VAL B N 1
ATOM 2322 C CA . VAL B 1 130 ? 8.078 3.695 -1.811 1 98.88 130 VAL B CA 1
ATOM 2323 C C . VAL B 1 130 ? 7.164 4.117 -2.961 1 98.88 130 VAL B C 1
ATOM 2325 O O . VAL B 1 130 ? 7.633 4.629 -3.979 1 98.88 130 VAL B O 1
ATOM 2328 N N . MET B 1 131 ? 5.863 3.859 -2.758 1 98.94 131 MET B N 1
ATOM 2329 C CA . MET B 1 131 ? 4.926 4.168 -3.834 1 98.94 131 MET B CA 1
ATOM 2330 C C . MET B 1 131 ? 3.664 4.828 -3.283 1 98.94 131 MET B C 1
ATOM 2332 O O . MET B 1 131 ? 3.416 4.793 -2.076 1 98.94 131 MET B O 1
ATOM 2336 N N . LEU B 1 132 ? 2.957 5.484 -4.164 1 98.81 132 LEU B N 1
ATOM 2337 C CA . LEU B 1 132 ? 1.663 6.066 -3.826 1 98.81 132 LEU B CA 1
ATOM 2338 C C . LEU B 1 132 ? 0.838 6.328 -5.082 1 98.81 132 LEU B C 1
ATOM 2340 O O . LEU B 1 132 ? 1.363 6.273 -6.195 1 98.81 132 LEU B O 1
ATOM 2344 N N . LEU B 1 133 ? -0.429 6.488 -4.902 1 98.69 133 LEU B N 1
ATOM 2345 C CA . LEU B 1 133 ? -1.351 6.977 -5.922 1 98.69 133 LEU B CA 1
ATOM 2346 C C . LEU B 1 133 ? -1.924 8.336 -5.531 1 98.69 133 LEU B C 1
ATOM 2348 O O . LEU B 1 133 ? -2.162 8.594 -4.352 1 98.69 133 LEU B O 1
ATOM 2352 N N . SER B 1 134 ? -2.082 9.125 -6.484 1 98.19 134 SER B N 1
ATOM 2353 C CA . SER B 1 134 ? -2.672 10.453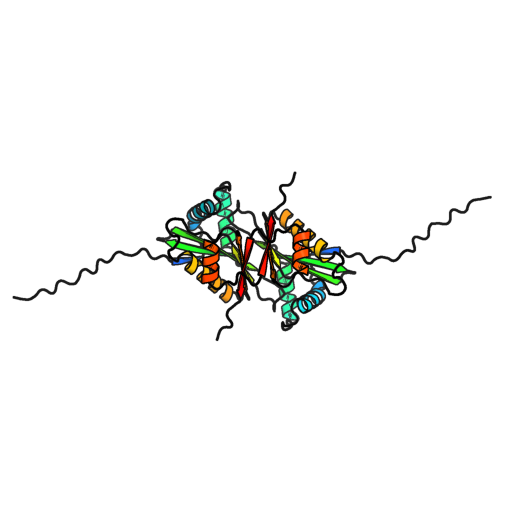 -6.309 1 98.19 134 SER B CA 1
ATOM 2354 C C . SER B 1 134 ? -3.697 10.75 -7.398 1 98.19 134 SER B C 1
ATOM 2356 O O . SER B 1 134 ? -3.475 10.438 -8.57 1 98.19 134 SER B O 1
ATOM 2358 N N . GLY B 1 135 ? -4.828 11.328 -6.965 1 96.5 135 GLY B N 1
ATOM 2359 C CA . GLY B 1 135 ? -5.852 11.68 -7.941 1 96.5 135 GLY B CA 1
ATOM 2360 C C . GLY B 1 135 ? -5.309 12.492 -9.109 1 96.5 135 GLY B C 1
ATOM 2361 O O . GLY B 1 135 ? -4.453 13.359 -8.922 1 96.5 135 GLY B O 1
ATOM 2362 N N . GLN B 1 136 ? -5.832 12.227 -10.266 1 94.06 136 GLN B N 1
ATOM 2363 C CA . GLN B 1 136 ? -5.324 12.836 -11.492 1 94.06 136 GLN B CA 1
ATOM 2364 C C . GLN B 1 136 ? -5.453 14.359 -11.445 1 94.06 136 GLN B C 1
ATOM 2366 O O . GLN B 1 136 ? -4.648 15.07 -12.039 1 94.06 136 GLN B O 1
ATOM 2371 N N . GLN B 1 137 ? -6.383 14.852 -10.719 1 93 137 GLN B N 1
ATOM 2372 C CA . GLN B 1 137 ? -6.672 16.281 -10.703 1 93 137 GLN B CA 1
ATOM 2373 C C . GLN B 1 137 ? -5.816 17 -9.664 1 93 137 GLN B C 1
ATOM 2375 O O . GLN B 1 137 ? -5.844 18.234 -9.578 1 93 137 GLN B O 1
ATOM 2380 N N . ARG B 1 138 ? -5.039 16.234 -8.922 1 93.94 138 ARG B N 1
ATOM 2381 C CA . ARG B 1 138 ? -4.277 16.828 -7.824 1 93.94 138 ARG B CA 1
ATOM 2382 C C . ARG B 1 138 ? -2.893 17.266 -8.289 1 93.94 138 ARG B C 1
ATOM 2384 O O . ARG B 1 138 ? -1.881 16.766 -7.789 1 93.94 138 ARG B O 1
ATOM 2391 N N . THR B 1 139 ? -2.814 18.328 -9.047 1 94 139 THR B N 1
ATOM 2392 C CA . THR B 1 139 ? -1.587 18.766 -9.703 1 94 139 THR B CA 1
ATOM 2393 C C . THR B 1 139 ? -0.573 19.266 -8.672 1 94 139 THR B C 1
ATOM 2395 O O . THR B 1 139 ? 0.632 19.062 -8.836 1 94 139 THR B O 1
ATOM 2398 N N . GLY B 1 140 ? -1.08 19.984 -7.645 1 94 140 GLY B N 1
ATOM 2399 C CA . GLY B 1 140 ? -0.187 20.391 -6.57 1 94 140 GLY B CA 1
ATOM 2400 C C . GLY B 1 140 ? 0.509 19.234 -5.895 1 94 140 GLY B C 1
ATOM 2401 O O . GLY B 1 140 ? 1.717 19.281 -5.652 1 94 140 GLY B O 1
ATOM 2402 N N . ALA B 1 141 ? -0.256 18.234 -5.562 1 95.81 141 ALA B N 1
ATOM 2403 C CA . ALA B 1 141 ? 0.316 17.031 -4.961 1 95.81 141 ALA B CA 1
ATOM 2404 C C . ALA B 1 141 ? 1.336 16.375 -5.895 1 95.81 141 ALA B C 1
ATOM 2406 O O . ALA B 1 141 ? 2.383 15.906 -5.445 1 95.81 141 ALA B O 1
ATOM 2407 N N . HIS B 1 142 ? 1.021 16.359 -7.219 1 97.81 142 HIS B N 1
ATOM 2408 C CA . HIS B 1 142 ? 1.938 15.789 -8.195 1 97.81 142 HIS B CA 1
ATOM 2409 C C . HIS B 1 142 ? 3.289 16.484 -8.164 1 97.81 142 HIS B C 1
ATOM 2411 O O . HIS B 1 142 ? 4.336 15.836 -8.156 1 97.81 142 HIS B O 1
ATOM 2417 N N . GLN B 1 143 ? 3.248 17.781 -8.188 1 97.31 143 GLN B N 1
ATOM 2418 C CA . GLN B 1 143 ? 4.484 18.562 -8.133 1 97.31 143 GLN B CA 1
ATOM 2419 C C . GLN B 1 143 ? 5.262 18.266 -6.855 1 97.31 143 GLN B C 1
ATOM 2421 O O . GLN B 1 143 ? 6.492 18.172 -6.875 1 97.31 143 GLN B O 1
ATOM 2426 N N . LEU B 1 144 ? 4.539 18.125 -5.758 1 97.88 144 LEU B N 1
ATOM 2427 C CA . LEU B 1 144 ? 5.141 17.766 -4.48 1 97.88 144 LEU B CA 1
ATOM 2428 C C . LEU B 1 144 ? 5.93 16.469 -4.605 1 97.88 144 LEU B C 1
ATOM 2430 O O . LEU B 1 144 ? 7.09 16.391 -4.195 1 97.88 144 LEU B O 1
ATOM 2434 N N . TYR B 1 145 ? 5.297 15.453 -5.152 1 98.56 145 TYR B N 1
ATOM 2435 C CA . TYR B 1 145 ? 5.918 14.141 -5.227 1 98.56 145 TYR B CA 1
ATOM 2436 C C . TYR B 1 145 ? 7.109 14.148 -6.18 1 98.56 145 TYR B C 1
ATOM 2438 O O . TYR B 1 145 ? 8.141 13.531 -5.902 1 98.56 145 TYR B O 1
ATOM 2446 N N . LEU B 1 146 ? 6.984 14.875 -7.289 1 98.31 146 LEU B N 1
ATOM 2447 C CA . LEU B 1 146 ? 8.109 15.023 -8.203 1 98.31 146 LEU B CA 1
ATOM 2448 C C . LEU B 1 146 ? 9.281 15.719 -7.52 1 98.31 146 LEU B C 1
ATOM 2450 O O . LEU B 1 146 ? 10.43 15.273 -7.645 1 98.31 146 LEU B O 1
ATOM 2454 N N . LYS B 1 147 ? 9.008 16.766 -6.777 1 97.94 147 LYS B N 1
ATOM 2455 C CA . LYS B 1 147 ? 10.039 17.484 -6.047 1 97.94 147 LYS B CA 1
ATOM 2456 C C . LYS B 1 147 ? 10.711 16.594 -5.008 1 97.94 147 LYS B C 1
ATOM 2458 O O . LYS B 1 147 ? 11.906 16.734 -4.742 1 97.94 147 LYS B O 1
ATOM 2463 N N . ALA B 1 148 ? 9.961 15.695 -4.426 1 98.12 148 ALA B N 1
ATOM 2464 C CA . ALA B 1 148 ? 10.477 14.789 -3.398 1 98.12 148 ALA B CA 1
ATOM 2465 C C . ALA B 1 148 ? 11.32 13.68 -4.016 1 98.12 148 ALA B C 1
ATOM 2467 O O . ALA B 1 148 ? 11.93 12.883 -3.301 1 98.12 148 ALA B O 1
ATOM 2468 N N . GLY B 1 149 ? 11.289 13.531 -5.352 1 98.19 149 GLY B N 1
ATOM 2469 C CA . GLY B 1 149 ? 12.148 12.578 -6.023 1 98.19 149 GLY B CA 1
ATOM 2470 C C . GLY B 1 149 ? 11.391 11.406 -6.621 1 98.19 149 GLY B C 1
ATOM 2471 O O . GLY B 1 149 ? 11.992 10.523 -7.238 1 98.19 149 GLY B O 1
ATOM 2472 N N . PHE B 1 150 ? 10.039 11.367 -6.504 1 98.69 150 PHE B N 1
ATOM 2473 C CA . PHE B 1 150 ? 9.234 10.305 -7.098 1 98.69 150 PHE B CA 1
ATOM 2474 C C . PHE B 1 150 ? 9.234 10.414 -8.617 1 98.69 150 PHE B C 1
ATOM 2476 O O . PHE B 1 150 ? 9.359 11.508 -9.164 1 98.69 150 PHE B O 1
ATOM 2483 N N . ASP B 1 151 ? 9.086 9.258 -9.273 1 98.25 151 ASP B N 1
ATOM 2484 C CA . ASP B 1 151 ? 8.867 9.164 -10.711 1 98.25 151 ASP B CA 1
ATOM 2485 C C . ASP B 1 151 ? 7.398 8.898 -11.031 1 98.25 151 ASP B C 1
ATOM 2487 O O . ASP B 1 151 ? 6.832 7.898 -10.586 1 98.25 151 ASP B O 1
ATOM 2491 N N . GLY B 1 152 ? 6.773 9.727 -11.758 1 96.94 152 GLY B N 1
ATOM 2492 C CA . GLY B 1 152 ? 5.359 9.617 -12.078 1 96.94 152 GLY B CA 1
ATOM 2493 C C . GLY B 1 152 ? 5.102 8.977 -13.43 1 96.94 152 GLY B C 1
ATOM 2494 O O . GLY B 1 152 ? 3.953 8.852 -13.859 1 96.94 152 GLY B O 1
ATOM 2495 N N . ASP B 1 153 ? 6.176 8.555 -14.07 1 94.69 153 ASP B N 1
ATOM 2496 C CA . ASP B 1 153 ? 6.043 8.016 -15.422 1 94.69 153 ASP B CA 1
ATOM 2497 C C . ASP B 1 153 ? 6.48 6.559 -15.477 1 94.69 153 ASP B C 1
ATOM 2499 O O . ASP B 1 153 ? 6.348 5.906 -16.516 1 94.69 153 ASP B O 1
ATOM 2503 N N . ARG B 1 154 ? 6.918 6.004 -14.406 1 94.81 154 ARG B N 1
ATOM 2504 C CA . ARG B 1 154 ? 7.52 4.676 -14.398 1 94.81 154 ARG B CA 1
ATOM 2505 C C . ARG B 1 154 ? 6.457 3.594 -14.25 1 94.81 154 ARG B C 1
ATOM 2507 O O . ARG B 1 154 ? 6.562 2.527 -14.859 1 94.81 154 ARG B O 1
ATOM 2514 N N . GLU B 1 155 ? 5.555 3.877 -13.477 1 96.62 155 GLU B N 1
ATOM 2515 C CA . GLU B 1 155 ? 4.508 2.896 -13.195 1 96.62 155 GLU B CA 1
ATOM 2516 C C . GLU B 1 155 ? 3.121 3.516 -13.336 1 96.62 155 GLU B C 1
ATOM 2518 O O . GLU B 1 155 ? 2.914 4.676 -12.969 1 96.62 155 GLU B O 1
ATOM 2523 N N . ARG B 1 156 ? 2.205 2.719 -13.875 1 97.5 156 ARG B N 1
ATOM 2524 C CA . ARG B 1 156 ? 0.813 3.123 -14.039 1 97.5 156 ARG B CA 1
ATOM 2525 C C . ARG B 1 156 ? -0.018 2.727 -12.82 1 97.5 156 ARG B C 1
ATOM 2527 O O . ARG B 1 156 ? 0.14 1.627 -12.289 1 97.5 156 ARG B O 1
ATOM 2534 N N . GLY B 1 157 ? -0.833 3.703 -12.391 1 98.44 157 GLY B N 1
ATOM 2535 C CA . GLY B 1 157 ? -1.678 3.443 -11.242 1 98.44 157 GLY B CA 1
ATOM 2536 C C . GLY B 1 157 ? -3.004 2.805 -11.602 1 98.44 157 GLY B C 1
ATOM 2537 O O . GLY B 1 157 ? -3.604 3.143 -12.625 1 98.44 157 GLY B O 1
ATOM 2538 N N . PHE B 1 158 ? -3.459 1.854 -10.781 1 98.75 158 PHE B N 1
ATOM 2539 C CA . PHE B 1 158 ? -4.762 1.21 -10.898 1 98.75 158 PHE B CA 1
ATOM 2540 C C . PHE B 1 158 ? -5.488 1.22 -9.555 1 98.75 158 PHE B C 1
ATOM 2542 O O . PHE B 1 158 ? -4.898 0.907 -8.523 1 98.75 158 PHE B O 1
ATOM 2549 N N . VAL B 1 159 ? -6.738 1.603 -9.578 1 98.75 159 VAL B N 1
ATOM 2550 C CA . VAL B 1 159 ? -7.52 1.646 -8.352 1 98.75 159 VAL B CA 1
ATOM 2551 C C . VAL B 1 159 ? -8.93 1.125 -8.617 1 98.75 159 VAL B C 1
ATOM 2553 O O . VAL B 1 159 ? -9.484 1.328 -9.695 1 98.75 159 VAL B O 1
ATOM 2556 N N . ILE B 1 160 ? -9.469 0.385 -7.691 1 98.62 160 ILE B N 1
ATOM 2557 C CA . ILE B 1 160 ? -10.852 -0.079 -7.719 1 98.62 160 ILE B CA 1
ATOM 2558 C C . ILE B 1 160 ? -11.523 0.193 -6.375 1 98.62 160 ILE B C 1
ATOM 2560 O O . ILE B 1 160 ? -10.93 -0.053 -5.32 1 98.62 160 ILE B O 1
ATOM 2564 N N . ARG B 1 161 ? -12.648 0.756 -6.41 1 97.56 161 ARG B N 1
ATOM 2565 C CA . ARG B 1 161 ? -13.391 1.038 -5.184 1 97.56 161 ARG B CA 1
ATOM 2566 C C . ARG B 1 161 ? -14.383 -0.08 -4.871 1 97.56 161 ARG B C 1
ATOM 2568 O O . ARG B 1 161 ? -14.844 -0.778 -5.777 1 97.56 161 ARG B O 1
ATOM 2575 N N . ARG B 1 162 ? -14.617 -0.202 -3.605 1 95.12 162 ARG B N 1
ATOM 2576 C CA . ARG B 1 162 ? -15.586 -1.206 -3.178 1 95.12 162 ARG B CA 1
ATOM 2577 C C . ARG B 1 162 ? -16.938 -0.992 -3.859 1 95.12 162 ARG B C 1
ATOM 2579 O O . ARG B 1 162 ? -17.453 0.125 -3.881 1 95.12 162 ARG B O 1
ATOM 2586 N N . PRO B 1 163 ? -17.453 -2.121 -4.508 1 89.44 163 PRO B N 1
ATOM 2587 C CA . PRO B 1 163 ? -18.766 -1.964 -5.125 1 89.44 163 PRO B CA 1
ATOM 2588 C C . PRO B 1 163 ? -19.859 -1.617 -4.113 1 89.44 163 PRO B C 1
ATOM 2590 O O . PRO B 1 163 ? -19.797 -2.059 -2.961 1 89.44 163 PRO B O 1
ATOM 2593 N N . GLU B 1 164 ? -20.703 -0.554 -4.348 1 76.75 164 GLU B N 1
ATOM 2594 C CA . GLU B 1 164 ? -21.828 -0.187 -3.488 1 76.75 164 GLU B CA 1
ATOM 2595 C C . GLU B 1 164 ? -22.797 -1.358 -3.305 1 76.75 164 GLU B C 1
ATOM 2597 O O . GLU B 1 164 ? -23.109 -2.068 -4.262 1 76.75 164 GLU B O 1
ATOM 2602 N N . GLY B 1 165 ? -22.531 -2.469 -2.803 1 54.25 165 GLY B N 1
ATOM 2603 C CA . GLY B 1 165 ? -23.516 -3.521 -2.645 1 54.25 165 GLY B CA 1
ATOM 2604 C C . GLY B 1 165 ? -24.938 -2.998 -2.582 1 54.25 165 GLY B C 1
ATOM 2605 O O . GLY B 1 165 ? -25.188 -1.898 -2.078 1 54.25 165 GLY B O 1
ATOM 2606 N N . ARG B 1 166 ? -25.859 -3.688 -3.395 1 35.5 166 ARG B N 1
ATOM 2607 C CA . ARG B 1 166 ? -27.297 -3.785 -3.176 1 35.5 166 ARG B CA 1
ATOM 2608 C C . ARG B 1 166 ? -27.609 -4.355 -1.795 1 35.5 166 ARG B C 1
ATOM 2610 O O . ARG B 1 166 ? -26.828 -5.152 -1.26 1 35.5 166 ARG B O 1
#

Organism: Lasius niger (NCBI:txid67767)

InterPro domains:
  IPR000182 GNAT domain [PF00583] (34-150)
  IPR000182 GNAT domain [PS51186] (18-166)
  IPR016181 Acyl-CoA N-acyltransferase [SSF55729] (16-151)
  IPR050832 Bacterial Acetyltransferase [PTHR43877] (16-155)

Sequence (332 aa):
MEDSGLPLKRRKGATMSIIHRLAQPDDLNGLLALYRELRPQDAPLRADDARRTLQRLLDDPAIRLVVEAKEEHPIATCMLALIPGLAHQAQPFGVIEHVVTAEPYRGHGVALAMIEYALQLAWRKGCYKVMLLSGQQRTGAHQLYLKAGFDGDRERGFVIRRPEGRMEDSGLPLKRRKGATMSIIHRLAQPDDLNGLLALYRELRPQDAPLRADDARRTLQRLLDDPAIRLVVEAKEEHPIATCMLALIPGLAHQAQPFGVIEHVVTAEPYRGHGVALAMIEYALQLAWRKGCYKVMLLSGQQRTGAHQLYLKAGFDGDRERGFVIRRPEGR

Secondary structure (DSSP, 8-state):
-----------------EEEEE--GGGHHHHHHHHHHH-TTSPPPPHHHHHHHHHHHHH-TTEEEEEEEETTEEEEEEEEEEE--SHHHH--EEEEEEEEE-GGGTTSSHHHHHHHHHHHHHHHTT-SEEEEEEETT-HHHHHHHHHTT-BSSSEEEEEEEPP---/-----------------EEEEE--GGGHHHHHHHHHHH-TTSPPPPHHHHHHHHHHHHH-TTEEEEEEEETTEEEEEEEEEEE--SSGGG--EEEEEEEEE-GGGTTSSHHHHHHHHHHHHHHHTT-SEEEEEEETT-HHHHHHHHHTT-BSSSEEEEEEEPP---

Radius of gyration: 25.01 Å; Cα contacts (8 Å, |Δi|>4): 586; chains: 2; bounding box: 68×119×55 Å